Protein AF-A0A1G5F0L2-F1 (afdb_monomer_lite)

Structure (mmCIF, N/CA/C/O backbone):
data_AF-A0A1G5F0L2-F1
#
_entry.id   AF-A0A1G5F0L2-F1
#
loop_
_atom_site.group_PDB
_atom_site.id
_atom_site.type_symbol
_atom_site.label_atom_id
_atom_site.label_alt_id
_atom_site.label_comp_id
_atom_site.label_asym_id
_atom_site.label_entity_id
_atom_site.label_seq_id
_atom_site.pdbx_PDB_ins_code
_atom_site.Cartn_x
_atom_site.Cartn_y
_atom_site.Cartn_z
_atom_site.occupancy
_atom_site.B_iso_or_equiv
_atom_site.auth_seq_id
_atom_site.auth_comp_id
_atom_site.auth_asym_id
_atom_site.auth_atom_id
_atom_site.pdbx_PDB_model_num
ATOM 1 N N . MET A 1 1 ? -9.572 -21.209 28.542 1.00 33.12 1 MET A N 1
ATOM 2 C CA . MET A 1 1 ? -9.535 -20.786 27.121 1.00 33.12 1 MET A CA 1
ATOM 3 C C . MET A 1 1 ? -10.405 -19.549 26.964 1.00 33.12 1 MET A C 1
ATOM 5 O O . MET A 1 1 ? -11.598 -19.650 27.200 1.00 33.12 1 MET A O 1
ATOM 9 N N . LYS A 1 2 ? -9.834 -18.377 26.650 1.00 26.67 2 LYS A N 1
ATOM 10 C CA . LYS A 1 2 ? -10.641 -17.185 26.333 1.00 26.67 2 LYS A CA 1
ATOM 11 C C . LYS A 1 2 ? -11.163 -17.328 24.894 1.00 26.67 2 LYS A C 1
ATOM 13 O O . LYS A 1 2 ? -10.341 -17.620 24.022 1.00 26.67 2 LYS A O 1
ATOM 18 N N . PRO A 1 3 ? -12.468 -17.160 24.627 1.00 29.06 3 PRO A N 1
ATOM 19 C CA . PRO A 1 3 ? -12.989 -17.235 23.270 1.00 29.06 3 PRO A CA 1
ATOM 20 C C . PRO A 1 3 ? -12.394 -16.088 22.446 1.00 29.06 3 PRO A C 1
ATOM 22 O O . PRO A 1 3 ? -12.508 -14.918 22.811 1.00 29.06 3 PRO A O 1
ATOM 25 N N . ARG A 1 4 ? -11.706 -16.425 21.351 1.00 34.41 4 ARG A N 1
ATOM 26 C CA . ARG A 1 4 ? -11.303 -15.453 20.333 1.00 34.41 4 ARG A CA 1
ATOM 27 C C . ARG A 1 4 ? -12.531 -15.204 19.467 1.00 34.41 4 ARG A C 1
ATOM 29 O O . ARG A 1 4 ? -12.916 -16.073 18.693 1.00 34.41 4 ARG A O 1
ATOM 36 N N . LEU A 1 5 ? -13.166 -14.050 19.648 1.00 36.00 5 LEU A N 1
ATOM 37 C CA . LEU A 1 5 ? -14.238 -13.586 18.777 1.00 36.00 5 LEU A CA 1
ATOM 38 C C . LEU A 1 5 ? -13.625 -13.297 17.396 1.00 36.00 5 LEU A C 1
ATOM 40 O O . LEU A 1 5 ? -13.002 -12.257 17.199 1.00 36.00 5 LEU A O 1
ATOM 44 N N . ILE A 1 6 ? -13.726 -14.253 16.474 1.00 39.66 6 ILE A N 1
ATOM 45 C CA . ILE A 1 6 ? -13.383 -14.060 15.063 1.00 39.66 6 ILE A CA 1
ATOM 46 C C . ILE A 1 6 ? -14.659 -13.547 14.401 1.00 39.66 6 ILE A C 1
ATOM 48 O O . ILE A 1 6 ? -15.589 -14.316 14.170 1.00 39.66 6 ILE A O 1
ATOM 52 N N . ILE A 1 7 ? -14.736 -12.239 14.164 1.00 47.19 7 ILE A N 1
ATOM 53 C CA . ILE A 1 7 ? -15.857 -11.652 13.431 1.00 47.19 7 ILE A CA 1
ATOM 54 C C . ILE A 1 7 ? -15.552 -11.812 11.941 1.00 47.19 7 ILE A C 1
ATOM 56 O O . ILE A 1 7 ? -14.643 -11.172 11.413 1.00 47.19 7 ILE A O 1
ATOM 60 N N . PHE A 1 8 ? -16.291 -12.692 11.265 1.00 38.28 8 PHE A N 1
ATOM 61 C CA . PHE A 1 8 ? -16.203 -12.872 9.817 1.00 38.28 8 PHE A CA 1
ATOM 62 C C . PHE A 1 8 ? -16.927 -11.703 9.130 1.00 38.28 8 PHE A C 1
ATOM 64 O O . PHE A 1 8 ? -18.131 -11.741 8.896 1.00 38.28 8 PHE A O 1
ATOM 71 N N . PHE A 1 9 ? -16.197 -10.623 8.858 1.00 46.47 9 PHE A N 1
ATOM 72 C CA . PHE A 1 9 ? -16.706 -9.479 8.103 1.00 46.47 9 PHE A CA 1
ATOM 73 C C . PHE A 1 9 ? -16.735 -9.816 6.607 1.00 46.47 9 PHE A C 1
ATOM 75 O O . PHE A 1 9 ? -15.732 -9.687 5.903 1.00 46.47 9 PHE A O 1
ATOM 82 N N . THR A 1 10 ? -17.888 -10.254 6.106 1.00 38.62 10 THR A N 1
ATOM 83 C CA . THR A 1 10 ? -18.155 -10.350 4.664 1.00 38.62 10 THR A CA 1
ATOM 84 C C . THR A 1 10 ? -18.565 -8.969 4.158 1.00 38.62 10 THR A C 1
ATOM 86 O O . THR A 1 10 ? -19.737 -8.618 4.106 1.00 38.62 10 THR A O 1
ATOM 89 N N . PHE A 1 11 ? -17.573 -8.142 3.835 1.00 44.69 11 PHE A N 1
ATOM 90 C CA . PHE A 1 11 ? -17.801 -6.890 3.121 1.00 44.69 11 PHE A CA 1
ATOM 91 C C . PHE A 1 11 ? -17.907 -7.164 1.621 1.00 44.69 11 PHE A C 1
ATOM 93 O O . PHE A 1 11 ? -16.960 -7.678 1.021 1.00 44.69 11 PHE A O 1
ATOM 100 N N . ILE A 1 12 ? -19.001 -6.719 1.007 1.00 35.06 12 ILE A N 1
ATOM 101 C CA . ILE A 1 12 ? -19.025 -6.394 -0.421 1.00 35.06 12 ILE A CA 1
ATOM 102 C C . ILE A 1 12 ? -18.340 -5.026 -0.539 1.00 35.06 12 ILE A C 1
ATOM 104 O O . ILE A 1 12 ? -18.981 -3.982 -0.539 1.00 35.06 12 ILE A O 1
ATOM 108 N N . LEU A 1 13 ? -17.009 -5.029 -0.489 1.00 35.75 13 LEU A N 1
ATOM 109 C CA . LEU A 1 13 ? -16.198 -3.842 -0.738 1.00 35.75 13 LEU A CA 1
ATOM 110 C C . LEU A 1 13 ? -16.046 -3.694 -2.245 1.00 35.75 13 LEU A C 1
ATOM 112 O O . LEU A 1 13 ? -15.722 -4.669 -2.922 1.00 35.75 13 LEU A O 1
ATOM 116 N N . SER A 1 14 ? -16.228 -2.476 -2.751 1.00 32.44 14 SER A N 1
ATOM 117 C CA . SER A 1 14 ? -15.580 -2.035 -3.982 1.00 32.44 14 SER A CA 1
ATOM 118 C C . SER A 1 14 ? -14.080 -2.242 -3.787 1.00 32.44 14 SER A C 1
ATOM 120 O O . SER A 1 14 ? -13.393 -1.411 -3.199 1.00 32.44 14 SER A O 1
ATOM 122 N N . SER A 1 15 ? -13.599 -3.424 -4.154 1.00 35.84 15 SER A N 1
ATOM 123 C CA . SER A 1 15 ? -12.201 -3.786 -4.038 1.00 35.84 15 SER A CA 1
ATOM 124 C C . SER A 1 15 ? -11.403 -2.800 -4.873 1.00 35.84 15 SER A C 1
ATOM 126 O O . SER A 1 15 ? -11.616 -2.719 -6.083 1.00 35.84 15 SER A O 1
ATOM 128 N N . ILE A 1 16 ? -10.461 -2.098 -4.245 1.00 41.28 16 ILE A N 1
ATOM 129 C CA . ILE A 1 16 ? -9.292 -1.600 -4.961 1.00 41.28 16 ILE A CA 1
ATOM 130 C C . ILE A 1 16 ? -8.583 -2.864 -5.450 1.00 41.28 16 ILE A C 1
ATOM 132 O O . ILE A 1 16 ? -7.829 -3.509 -4.721 1.00 41.28 16 ILE A O 1
ATOM 136 N N . SER A 1 17 ? -8.941 -3.310 -6.652 1.00 43.84 17 SER A N 1
ATOM 137 C CA . SER A 1 17 ? -8.202 -4.351 -7.342 1.00 43.84 17 SER A CA 1
ATOM 138 C C . SER A 1 17 ? -6.874 -3.711 -7.699 1.00 43.84 17 SER A C 1
ATOM 140 O O . SER A 1 17 ? -6.798 -2.980 -8.683 1.00 43.84 17 SER A O 1
ATOM 142 N N . PHE A 1 18 ? -5.845 -3.917 -6.871 1.00 58.78 18 PHE A N 1
ATOM 143 C CA . PHE A 1 18 ? -4.492 -3.545 -7.272 1.00 58.78 18 PHE A CA 1
ATOM 144 C C . PHE A 1 18 ? -4.233 -4.175 -8.623 1.00 58.78 18 PHE A C 1
ATOM 146 O O . PHE A 1 18 ? -4.494 -5.367 -8.813 1.00 58.78 18 PHE A O 1
ATOM 153 N N . ALA A 1 19 ? -3.784 -3.353 -9.561 1.00 64.00 19 ALA A N 1
ATOM 154 C CA . ALA A 1 19 ? -3.542 -3.840 -10.895 1.00 64.00 19 ALA A CA 1
ATOM 155 C C . ALA A 1 19 ? -2.493 -4.952 -10.828 1.00 64.00 19 ALA A C 1
ATOM 157 O O . ALA A 1 19 ? -1.422 -4.787 -10.236 1.00 64.00 19 ALA A O 1
ATOM 158 N N . GLN A 1 20 ? -2.842 -6.101 -11.397 1.00 79.50 20 GLN A N 1
ATOM 159 C CA . GLN A 1 20 ? -1.907 -7.188 -11.581 1.00 79.50 20 GLN A CA 1
ATOM 160 C C . GLN A 1 20 ? -1.196 -6.959 -12.912 1.00 79.50 20 GLN A C 1
ATOM 162 O O . GLN A 1 20 ? -1.844 -6.855 -13.951 1.00 79.50 20 GLN A O 1
ATOM 167 N N . ILE A 1 21 ? 0.124 -6.864 -12.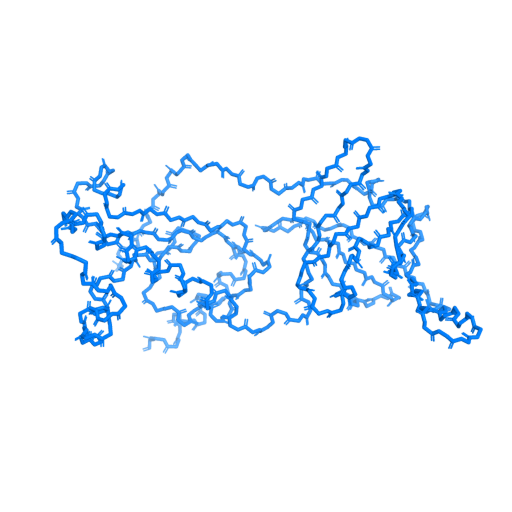860 1.00 88.00 21 ILE A N 1
ATOM 168 C CA . ILE A 1 21 ? 1.003 -6.733 -14.015 1.00 88.00 21 ILE A CA 1
ATOM 169 C C . ILE A 1 21 ? 1.822 -8.011 -14.197 1.00 88.00 21 ILE A C 1
ATOM 171 O O . ILE A 1 21 ? 2.092 -8.751 -13.243 1.00 88.00 21 ILE A O 1
ATOM 175 N N . ASP A 1 22 ? 2.242 -8.249 -15.431 1.00 88.56 22 ASP A N 1
ATOM 176 C CA . ASP A 1 22 ? 3.182 -9.291 -15.817 1.00 88.56 22 ASP A CA 1
ATOM 177 C C . ASP A 1 22 ? 4.605 -8.720 -15.946 1.00 88.56 22 ASP A C 1
ATOM 179 O O . ASP A 1 22 ? 4.826 -7.519 -16.111 1.00 88.56 22 ASP A O 1
ATOM 183 N N . GLU A 1 23 ? 5.615 -9.595 -15.971 1.00 84.25 23 GLU A N 1
ATOM 184 C CA . GLU A 1 23 ? 7.005 -9.173 -16.211 1.00 84.25 23 GLU A CA 1
ATOM 185 C C . GLU A 1 23 ? 7.188 -8.488 -17.579 1.00 84.25 23 GLU A C 1
ATOM 187 O O . GLU A 1 23 ? 8.030 -7.608 -17.743 1.00 84.25 23 GLU A O 1
ATOM 192 N N . LYS A 1 24 ? 6.373 -8.843 -18.576 1.00 85.06 24 LYS A N 1
ATOM 193 C CA . LYS A 1 24 ? 6.415 -8.179 -19.886 1.00 85.06 24 LYS A CA 1
ATOM 194 C C . LYS A 1 24 ? 5.982 -6.712 -19.820 1.00 85.06 24 LYS A C 1
ATOM 196 O O . LYS A 1 24 ? 6.412 -5.918 -20.655 1.00 85.06 24 LYS A O 1
ATOM 201 N N . ASP A 1 25 ? 5.146 -6.354 -18.846 1.00 86.31 25 ASP A N 1
ATOM 202 C CA . ASP A 1 25 ? 4.573 -5.015 -18.756 1.00 86.31 25 ASP A CA 1
ATOM 203 C C . ASP A 1 25 ? 5.628 -4.022 -18.275 1.00 86.31 25 ASP A C 1
ATOM 205 O O . ASP A 1 25 ? 5.694 -2.907 -18.784 1.00 86.31 25 ASP A O 1
ATOM 209 N N . ILE A 1 26 ? 6.560 -4.461 -17.420 1.00 84.38 26 ILE A N 1
ATOM 210 C CA . ILE A 1 26 ? 7.704 -3.643 -16.999 1.00 84.38 26 ILE A CA 1
ATOM 211 C C . ILE A 1 26 ? 8.760 -3.452 -18.105 1.00 84.38 26 ILE A C 1
ATOM 213 O O . ILE A 1 26 ? 9.657 -2.630 -17.926 1.00 84.38 26 ILE A O 1
ATOM 217 N N . TYR A 1 27 ? 8.679 -4.146 -19.253 1.00 82.88 27 TYR A N 1
ATOM 218 C CA . TYR A 1 27 ? 9.593 -3.915 -20.382 1.00 82.88 27 TYR A CA 1
ATOM 219 C C . TYR A 1 27 ? 9.321 -2.589 -21.102 1.00 82.88 27 TYR A C 1
ATOM 221 O O . TYR A 1 27 ? 8.175 -2.176 -21.296 1.00 82.88 27 TYR A O 1
ATOM 229 N N . GLY A 1 28 ? 10.396 -1.986 -21.608 1.00 79.69 28 GLY A N 1
ATOM 230 C CA . GLY A 1 28 ? 10.379 -0.762 -22.401 1.00 79.69 28 GLY A CA 1
ATOM 231 C C . GLY A 1 28 ? 11.060 0.407 -21.702 1.00 79.69 28 GLY A C 1
ATOM 232 O O . GLY A 1 28 ? 11.784 0.232 -20.719 1.00 79.69 28 GLY A O 1
ATOM 233 N N . ASP A 1 29 ? 10.838 1.591 -22.265 1.00 80.62 29 ASP A N 1
ATOM 234 C CA . ASP A 1 29 ? 11.268 2.859 -21.695 1.00 80.62 29 ASP A CA 1
ATOM 235 C C . ASP A 1 29 ? 10.120 3.466 -20.902 1.00 80.62 29 ASP A C 1
ATOM 237 O O . ASP A 1 29 ? 9.113 3.887 -21.457 1.00 80.62 29 ASP A O 1
ATOM 241 N N . TRP A 1 30 ? 10.293 3.519 -19.595 1.00 82.56 30 TRP A N 1
ATOM 242 C CA . TRP A 1 30 ? 9.384 4.162 -18.668 1.00 82.56 30 TRP A CA 1
ATOM 243 C C . TRP A 1 30 ? 9.968 5.499 -18.251 1.00 82.56 30 TRP A C 1
ATOM 245 O O . TRP A 1 30 ? 11.164 5.613 -17.971 1.00 82.56 30 TRP A O 1
ATOM 255 N N . LYS A 1 31 ? 9.129 6.525 -18.204 1.00 78.69 31 LYS A N 1
ATOM 256 C CA . LYS A 1 31 ? 9.538 7.876 -17.837 1.00 78.69 31 LYS A CA 1
ATOM 257 C C . LYS A 1 31 ? 8.628 8.376 -16.738 1.00 78.69 31 LYS A C 1
ATOM 259 O O . LYS A 1 31 ? 7.420 8.218 -16.838 1.00 78.69 31 LYS A O 1
ATOM 264 N N . THR A 1 32 ? 9.196 8.962 -15.695 1.00 75.19 32 THR A N 1
ATOM 265 C CA . THR A 1 32 ? 8.382 9.566 -14.638 1.00 75.19 32 THR A CA 1
ATOM 266 C C . THR A 1 32 ? 7.530 10.689 -15.206 1.00 75.19 32 THR A C 1
ATOM 268 O O . THR A 1 32 ? 8.076 11.581 -15.861 1.00 75.19 32 THR A O 1
ATOM 271 N N . ASP A 1 33 ? 6.239 10.672 -14.904 1.00 70.81 33 ASP A N 1
ATOM 272 C CA . ASP A 1 33 ? 5.406 11.858 -15.014 1.00 70.81 33 ASP A CA 1
ATOM 273 C C . ASP A 1 33 ? 5.705 12.752 -13.814 1.00 70.81 33 ASP A C 1
ATOM 275 O O . ASP A 1 33 ? 5.548 12.340 -12.663 1.00 70.81 33 ASP A O 1
ATOM 279 N N . ASN A 1 34 ? 6.270 13.926 -14.068 1.00 60.84 34 ASN A N 1
ATOM 280 C CA . ASN A 1 34 ? 6.843 14.761 -13.020 1.00 60.84 34 ASN A CA 1
ATOM 281 C C . ASN A 1 34 ? 6.525 16.230 -13.277 1.00 60.84 34 ASN A C 1
ATOM 283 O O . ASN A 1 34 ? 7.421 17.072 -13.314 1.00 60.84 34 ASN A O 1
ATOM 287 N N . THR A 1 35 ? 5.236 16.526 -13.438 1.00 56.00 35 THR A N 1
ATOM 288 C CA . THR A 1 35 ? 4.710 17.889 -13.595 1.00 56.00 35 THR A CA 1
ATOM 289 C C . THR A 1 35 ? 5.174 18.860 -12.495 1.00 56.00 35 THR A C 1
ATOM 291 O O . THR A 1 35 ? 5.140 20.066 -12.720 1.00 56.00 35 THR A O 1
ATOM 294 N N . GLU A 1 36 ? 5.677 18.367 -11.350 1.00 49.88 36 GLU A N 1
ATOM 295 C CA . GLU A 1 36 ? 6.064 19.185 -10.187 1.00 49.88 36 GLU A CA 1
ATOM 296 C C . GLU A 1 36 ? 7.488 18.945 -9.611 1.00 49.88 36 GLU A C 1
ATOM 298 O O . GLU A 1 36 ? 7.795 19.446 -8.534 1.00 49.88 36 GLU A O 1
ATOM 303 N N . ASN A 1 37 ? 8.410 18.233 -10.282 1.00 49.38 37 ASN A N 1
ATOM 304 C CA . ASN A 1 37 ? 9.774 17.927 -9.763 1.00 49.38 37 ASN A CA 1
ATOM 305 C C . ASN A 1 37 ? 9.836 17.080 -8.464 1.00 49.38 37 ASN A C 1
ATOM 307 O O . ASN A 1 37 ? 10.848 17.085 -7.758 1.00 49.38 37 ASN A O 1
ATOM 311 N N . LEU A 1 38 ? 8.798 16.310 -8.132 1.00 54.69 38 LEU A N 1
ATOM 312 C CA . LEU A 1 38 ? 8.645 15.671 -6.818 1.00 54.69 38 LEU A CA 1
ATOM 313 C C . LEU A 1 38 ? 9.090 14.204 -6.724 1.00 54.69 38 LEU A C 1
ATOM 315 O O . LEU A 1 38 ? 8.975 13.634 -5.643 1.00 54.69 38 LEU A O 1
ATOM 319 N N . TYR A 1 39 ? 9.644 13.587 -7.775 1.00 55.91 39 TYR A N 1
ATOM 320 C CA . TYR A 1 39 ? 10.020 12.154 -7.787 1.00 55.91 39 TYR A CA 1
ATOM 321 C C . TYR A 1 39 ? 10.708 11.632 -6.504 1.00 55.91 39 TYR A C 1
ATOM 323 O O . TYR A 1 39 ? 10.426 10.527 -6.046 1.00 55.91 39 TYR A O 1
ATOM 331 N N . TYR A 1 40 ? 11.621 12.406 -5.904 1.00 57.56 40 TYR A N 1
ATOM 332 C CA . TYR A 1 40 ? 12.343 11.985 -4.693 1.00 57.56 40 TYR A CA 1
ATOM 333 C C . TYR A 1 40 ? 11.593 12.230 -3.378 1.00 57.56 40 TYR A C 1
ATOM 335 O O . TYR A 1 40 ? 11.977 11.655 -2.348 1.00 57.56 40 TYR A O 1
ATOM 343 N N . TYR A 1 41 ? 10.582 13.094 -3.405 1.00 57.47 41 TYR A N 1
ATOM 344 C CA . TYR A 1 41 ? 9.836 13.579 -2.245 1.00 57.47 41 TYR A CA 1
ATOM 345 C C . TYR A 1 41 ? 8.439 12.964 -2.144 1.00 57.47 41 TYR A C 1
ATOM 347 O O . TYR A 1 41 ? 7.903 12.877 -1.043 1.00 57.47 41 TYR A O 1
ATOM 355 N N . ALA A 1 42 ? 7.874 12.508 -3.262 1.00 62.00 42 ALA A N 1
ATOM 356 C CA . ALA A 1 42 ? 6.579 11.853 -3.300 1.00 62.00 42 ALA A CA 1
ATOM 357 C C . ALA A 1 42 ? 6.680 10.378 -2.878 1.00 62.00 42 ALA A C 1
ATOM 359 O O . ALA A 1 42 ? 7.597 9.649 -3.263 1.00 62.00 42 ALA A O 1
ATOM 360 N N . ASP A 1 43 ? 5.697 9.929 -2.097 1.00 70.88 43 ASP A N 1
ATOM 361 C CA . ASP A 1 43 ? 5.552 8.517 -1.731 1.00 70.88 43 ASP A CA 1
ATOM 362 C C . ASP A 1 43 ? 5.078 7.674 -2.924 1.00 70.88 43 ASP A C 1
ATOM 364 O O . ASP A 1 43 ? 5.377 6.480 -3.006 1.00 70.88 43 ASP A O 1
ATOM 368 N N . THR A 1 44 ? 4.363 8.310 -3.856 1.00 74.62 44 THR A N 1
ATOM 369 C CA . THR A 1 44 ? 3.860 7.731 -5.100 1.00 74.62 44 THR A CA 1
ATOM 370 C C . THR A 1 44 ? 4.559 8.330 -6.307 1.00 74.62 44 THR A C 1
ATOM 372 O O . THR A 1 44 ? 4.791 9.534 -6.360 1.00 74.62 44 THR A O 1
ATOM 375 N N . ILE A 1 45 ? 4.840 7.497 -7.298 1.00 73.44 45 ILE A N 1
ATOM 376 C CA . ILE A 1 45 ? 5.478 7.877 -8.551 1.00 73.44 45 ILE A CA 1
ATOM 377 C C . ILE A 1 45 ? 4.657 7.293 -9.694 1.00 73.44 45 ILE A C 1
ATOM 379 O O . ILE A 1 45 ? 4.377 6.096 -9.694 1.00 73.44 45 ILE A O 1
ATOM 383 N N . THR A 1 46 ? 4.332 8.112 -10.687 1.00 80.25 46 THR A N 1
ATOM 384 C CA . THR A 1 46 ? 3.706 7.650 -11.929 1.00 80.25 46 THR A CA 1
ATOM 385 C C . THR A 1 46 ? 4.760 7.559 -13.023 1.00 80.25 46 THR A C 1
ATOM 387 O O . THR A 1 46 ? 5.540 8.489 -13.223 1.00 80.25 46 THR A O 1
ATOM 390 N N . PHE A 1 47 ? 4.801 6.431 -13.721 1.00 77.75 47 PHE A N 1
ATOM 391 C CA . PHE A 1 47 ? 5.607 6.218 -14.913 1.00 77.75 47 PHE A CA 1
ATOM 392 C C . PHE A 1 47 ? 4.701 6.092 -16.133 1.00 77.75 47 PHE A C 1
ATOM 394 O O . PHE A 1 47 ? 3.705 5.380 -16.087 1.00 77.75 47 PHE A O 1
ATOM 401 N N . ILE A 1 48 ? 5.092 6.727 -17.232 1.00 79.81 48 ILE A N 1
ATOM 402 C CA . ILE A 1 48 ? 4.419 6.658 -18.529 1.00 79.81 48 ILE A CA 1
ATOM 403 C C . ILE A 1 48 ? 5.391 6.047 -19.538 1.00 79.81 48 ILE A C 1
ATOM 405 O O . ILE A 1 48 ? 6.582 6.385 -19.560 1.00 79.81 48 ILE A O 1
ATOM 409 N N . LYS A 1 49 ? 4.903 5.118 -20.361 1.00 73.88 49 LYS A N 1
ATOM 410 C CA . LYS A 1 49 ? 5.711 4.383 -21.348 1.00 73.88 49 LYS A CA 1
ATOM 411 C C . LYS A 1 49 ? 6.026 5.199 -22.613 1.00 73.88 49 LYS A C 1
ATOM 413 O O . LYS A 1 49 ? 7.001 4.927 -23.310 1.00 73.88 49 LYS A O 1
ATOM 418 N N . THR A 1 50 ? 5.253 6.243 -22.892 1.00 68.44 50 THR A N 1
ATOM 419 C CA . THR A 1 50 ? 5.462 7.203 -23.986 1.00 68.44 50 THR A CA 1
ATOM 420 C C . THR A 1 50 ? 5.021 8.580 -23.509 1.00 68.44 50 THR A C 1
ATOM 422 O O . THR A 1 50 ? 4.036 8.694 -22.811 1.00 68.44 50 THR A O 1
ATOM 425 N N . GLY A 1 51 ? 5.785 9.636 -23.777 1.00 55.69 51 GLY A N 1
ATOM 426 C CA . GLY A 1 51 ? 5.406 10.968 -23.296 1.00 55.69 51 GLY A CA 1
ATOM 427 C C . GLY A 1 51 ? 6.557 11.956 -23.340 1.00 55.69 51 GLY A C 1
ATOM 428 O O . GLY A 1 51 ? 7.733 11.567 -23.294 1.00 55.69 51 GLY A O 1
ATOM 429 N N . VAL A 1 52 ? 6.238 13.245 -23.457 1.00 50.03 52 VAL A N 1
ATOM 430 C CA . VAL A 1 52 ? 7.208 14.342 -23.568 1.00 50.03 52 VAL A CA 1
ATOM 431 C C . VAL A 1 52 ? 7.013 15.347 -22.417 1.00 50.03 52 VAL A C 1
ATOM 433 O O . VAL A 1 52 ? 6.429 16.395 -22.630 1.00 50.03 52 VAL A O 1
ATOM 436 N N . SER A 1 53 ? 7.496 15.070 -21.198 1.00 52.28 53 SER A N 1
ATOM 437 C CA . SER A 1 53 ? 7.554 16.089 -20.126 1.00 52.28 53 SER A CA 1
ATOM 438 C C . SER A 1 53 ? 8.814 15.991 -19.257 1.00 52.28 53 SER A C 1
ATOM 440 O O . SER A 1 53 ? 9.268 14.895 -18.955 1.00 52.28 53 SER A O 1
ATOM 442 N N . TYR A 1 54 ? 9.428 17.123 -18.914 1.00 59.41 54 TYR A N 1
ATOM 443 C CA . TYR A 1 54 ? 10.710 17.250 -18.197 1.00 59.41 54 TYR A CA 1
ATOM 444 C C . TYR A 1 54 ? 10.484 17.748 -16.761 1.00 59.41 54 TYR A C 1
ATOM 446 O O . TYR A 1 54 ? 9.584 18.569 -16.593 1.00 59.41 54 TYR A O 1
ATOM 454 N N . PRO A 1 55 ? 11.310 17.367 -15.756 1.00 53.03 55 PRO A N 1
ATOM 455 C CA . PRO A 1 55 ? 12.488 16.477 -15.739 1.00 53.03 55 PRO A CA 1
ATOM 456 C C . PRO A 1 55 ? 12.168 15.007 -15.397 1.00 53.03 55 PRO A C 1
ATOM 458 O O . PRO A 1 55 ? 11.172 14.712 -14.737 1.00 53.03 55 PRO A O 1
ATOM 461 N N . ARG A 1 56 ? 13.033 14.066 -15.821 1.00 66.44 56 ARG A N 1
ATOM 462 C CA . ARG A 1 56 ? 12.707 12.625 -15.851 1.00 66.44 56 ARG A CA 1
ATOM 463 C C . ARG A 1 56 ? 13.710 11.734 -15.127 1.00 66.44 56 ARG A C 1
ATOM 465 O O . ARG A 1 56 ? 14.920 11.835 -15.334 1.00 66.44 56 ARG A O 1
ATOM 472 N N . VAL A 1 57 ? 13.186 10.760 -14.383 1.00 70.62 57 VAL A N 1
ATOM 473 C CA . VAL A 1 57 ? 13.870 9.475 -14.199 1.00 70.62 57 VAL A CA 1
ATOM 474 C C . VAL A 1 57 ? 13.398 8.535 -15.300 1.00 70.62 57 VAL A C 1
ATOM 476 O O . VAL A 1 57 ? 12.198 8.377 -15.527 1.00 70.62 57 VAL A O 1
ATOM 479 N N . ILE A 1 58 ? 14.356 7.933 -15.999 1.00 74.94 58 ILE A N 1
ATOM 480 C CA . ILE A 1 58 ? 14.108 6.979 -17.076 1.00 74.94 58 ILE A CA 1
ATOM 481 C C . ILE A 1 58 ? 14.475 5.585 -16.588 1.00 74.94 58 ILE A C 1
ATOM 483 O O . ILE A 1 58 ? 15.576 5.348 -16.081 1.00 74.94 58 ILE A O 1
ATOM 487 N N . TRP A 1 59 ? 13.538 4.668 -16.764 1.00 80.25 59 TRP A N 1
ATOM 488 C CA . TRP A 1 59 ? 13.663 3.243 -16.517 1.00 80.25 59 TRP A CA 1
ATOM 489 C C . TRP A 1 59 ? 13.684 2.538 -17.867 1.00 80.25 59 TRP A C 1
ATOM 491 O O . TRP A 1 59 ? 12.666 2.457 -18.542 1.00 80.25 59 TRP A O 1
ATOM 501 N N . ASN A 1 60 ? 14.848 2.036 -18.269 1.00 79.12 60 ASN A N 1
ATOM 502 C CA . ASN A 1 60 ? 14.973 1.203 -19.459 1.00 79.12 60 ASN A CA 1
ATOM 503 C C . ASN A 1 60 ? 15.085 -0.256 -19.017 1.00 79.12 60 ASN A C 1
ATOM 505 O O . ASN A 1 60 ? 16.053 -0.622 -18.345 1.00 79.12 60 ASN A O 1
ATOM 509 N N . TYR A 1 61 ? 14.111 -1.084 -19.392 1.00 77.44 61 TYR A N 1
ATOM 510 C CA . TYR A 1 61 ? 14.150 -2.524 -19.153 1.00 77.44 61 TYR A CA 1
ATOM 511 C C . TYR A 1 61 ? 13.970 -3.278 -20.470 1.00 77.44 61 TYR A C 1
ATOM 513 O O . TYR A 1 61 ? 12.887 -3.301 -21.052 1.00 77.44 61 TYR A O 1
ATOM 521 N N . ASN A 1 62 ? 15.046 -3.890 -20.968 1.00 72.19 62 ASN A N 1
ATOM 522 C CA . ASN A 1 62 ? 15.042 -4.587 -22.254 1.00 72.19 62 ASN A CA 1
ATOM 523 C C . ASN A 1 62 ? 15.817 -5.905 -22.147 1.00 72.19 62 ASN A C 1
ATOM 525 O O . ASN A 1 62 ? 16.952 -5.924 -21.666 1.00 72.19 62 ASN A O 1
ATOM 529 N N . LYS A 1 63 ? 15.205 -7.012 -22.596 1.00 69.56 63 LYS A N 1
ATOM 530 C CA . LYS A 1 63 ? 15.803 -8.364 -22.597 1.00 69.56 63 LYS A CA 1
ATOM 531 C C . LYS A 1 63 ? 16.444 -8.737 -21.245 1.00 69.56 63 LYS A C 1
ATOM 533 O O . LYS A 1 63 ? 17.564 -9.241 -21.204 1.00 69.56 63 LYS A O 1
ATOM 538 N N . GLY A 1 64 ? 15.764 -8.429 -20.136 1.00 65.31 64 GLY A N 1
ATOM 539 C CA . GLY A 1 64 ? 16.221 -8.749 -18.775 1.00 65.31 64 GLY A CA 1
ATOM 540 C C . GLY A 1 64 ? 17.331 -7.849 -18.213 1.00 65.31 64 GLY A C 1
ATOM 541 O O . GLY A 1 64 ? 17.789 -8.075 -17.095 1.00 65.31 64 GLY A O 1
ATOM 542 N N . LYS A 1 65 ? 17.772 -6.822 -18.949 1.00 73.56 65 LYS A N 1
ATOM 543 C CA . LYS A 1 65 ? 18.743 -5.830 -18.470 1.00 73.56 65 LYS A CA 1
ATOM 544 C C . LYS A 1 65 ? 18.016 -4.550 -18.092 1.00 73.56 65 LYS A C 1
ATOM 546 O O . LYS A 1 65 ? 17.272 -4.011 -18.909 1.00 73.56 65 LYS A O 1
ATOM 551 N N . PHE A 1 66 ? 18.250 -4.064 -16.875 1.00 78.69 66 PHE A N 1
ATOM 552 C CA . PHE A 1 66 ? 17.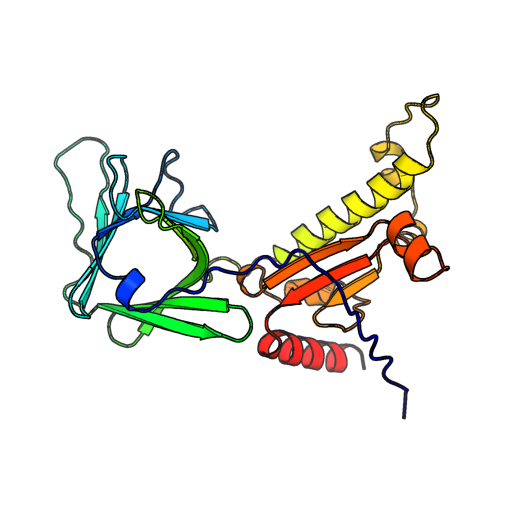703 -2.797 -16.403 1.00 78.69 66 PHE A CA 1
ATOM 553 C C . PHE A 1 66 ? 18.779 -1.714 -16.374 1.00 78.69 66 PHE A C 1
ATOM 555 O O . PHE A 1 66 ? 19.938 -1.997 -16.074 1.00 78.69 66 PHE A O 1
ATOM 562 N N . LYS A 1 67 ? 18.396 -0.472 -16.671 1.00 76.56 67 LYS A N 1
ATOM 563 C CA . LYS A 1 67 ? 19.199 0.723 -16.399 1.00 76.56 67 LYS A CA 1
ATOM 564 C C . LYS A 1 67 ? 18.284 1.852 -15.939 1.00 76.56 67 LYS A C 1
ATOM 566 O O . LYS A 1 67 ? 17.308 2.168 -16.618 1.00 76.56 67 LYS A O 1
ATOM 571 N N . SER A 1 68 ? 18.652 2.497 -14.836 1.00 71.25 68 SER A N 1
ATOM 572 C CA . SER A 1 68 ? 18.011 3.725 -14.357 1.00 71.25 68 SER A CA 1
ATOM 573 C C . SER A 1 68 ? 18.908 4.937 -14.623 1.00 71.25 68 SER A C 1
ATOM 575 O O . SER A 1 68 ? 20.117 4.883 -14.390 1.00 71.25 68 SER A O 1
ATOM 577 N N . ARG A 1 69 ? 18.347 6.038 -15.134 1.00 70.12 69 ARG A N 1
ATOM 578 C CA . ARG A 1 69 ? 19.079 7.305 -15.329 1.00 70.12 69 ARG A CA 1
ATOM 579 C C . ARG A 1 69 ? 18.233 8.487 -14.881 1.00 70.12 69 ARG A C 1
ATOM 581 O O . ARG A 1 69 ? 17.027 8.495 -15.106 1.00 70.12 69 ARG A O 1
ATOM 588 N N . SER A 1 70 ? 18.875 9.471 -14.262 1.00 61.91 70 SER A N 1
ATOM 589 C CA . SER A 1 70 ? 18.280 10.770 -13.952 1.00 61.91 70 SER A CA 1
ATOM 590 C C . SER A 1 70 ? 18.750 11.793 -14.981 1.00 61.91 70 SER A C 1
ATOM 592 O O . SER A 1 70 ? 19.955 11.955 -15.171 1.00 61.91 70 SER A O 1
ATOM 594 N N . GLU A 1 71 ? 17.816 12.484 -15.624 1.00 60.03 71 GLU A N 1
ATOM 595 C CA . GLU A 1 71 ? 18.114 13.645 -16.462 1.00 60.03 71 GLU A CA 1
ATOM 596 C C . GLU A 1 71 ? 17.845 14.918 -15.644 1.00 60.03 71 GLU A C 1
ATOM 598 O O . GLU A 1 71 ? 16.693 15.306 -15.450 1.00 60.03 71 GLU A O 1
ATOM 603 N N . GLU A 1 72 ? 18.903 15.551 -15.126 1.00 48.66 72 GLU A N 1
ATOM 604 C CA . GLU A 1 72 ? 18.823 16.892 -14.532 1.00 48.66 72 GLU A CA 1
ATOM 605 C C . GLU A 1 72 ? 18.997 17.940 -15.638 1.00 48.66 72 GLU A C 1
ATOM 607 O O . GLU A 1 72 ? 19.983 17.913 -16.375 1.00 48.66 72 GLU A O 1
ATOM 612 N N . ILE A 1 73 ? 18.054 18.877 -15.762 1.00 49.22 73 ILE A N 1
ATOM 613 C CA . ILE A 1 73 ? 18.205 20.041 -16.642 1.00 49.22 73 ILE A CA 1
ATOM 614 C C . ILE A 1 73 ? 17.923 21.296 -15.826 1.00 49.22 73 ILE A C 1
ATOM 616 O O . ILE A 1 73 ? 16.780 21.725 -15.742 1.00 49.22 73 ILE A O 1
ATOM 620 N N . PHE A 1 74 ? 18.969 21.915 -15.281 1.00 43.66 74 PHE A N 1
ATOM 621 C CA . PHE A 1 74 ? 18.960 23.349 -14.994 1.00 43.66 74 PHE A CA 1
ATOM 622 C C . PHE A 1 74 ? 20.338 23.942 -15.326 1.00 43.66 74 PHE A C 1
ATOM 624 O O . PHE A 1 74 ? 21.292 23.773 -14.580 1.00 43.66 74 PHE A O 1
ATOM 631 N N . SER A 1 75 ? 20.398 24.619 -16.484 1.00 38.59 75 SER A N 1
ATOM 632 C CA . SER A 1 75 ? 21.458 25.512 -17.003 1.00 38.59 75 SER A CA 1
ATOM 633 C C . SER A 1 75 ? 22.923 25.022 -16.962 1.00 38.59 75 SER A C 1
ATOM 635 O O . SER A 1 75 ? 23.523 24.932 -15.897 1.00 38.59 75 SER A O 1
ATOM 637 N N . SER A 1 76 ? 23.546 24.900 -18.148 1.00 35.19 76 SER A N 1
ATOM 638 C CA . SER A 1 76 ? 24.939 24.456 -18.427 1.00 35.19 76 SER A CA 1
ATOM 639 C C . SER A 1 76 ? 25.079 22.937 -18.682 1.00 35.19 76 SER A C 1
ATOM 641 O O . SER A 1 76 ? 24.203 22.177 -18.278 1.00 35.19 76 SER A O 1
ATOM 643 N N . PRO A 1 77 ? 26.059 22.502 -19.508 1.00 43.25 77 PRO A N 1
ATOM 644 C CA . PRO A 1 77 ? 25.911 21.419 -20.479 1.00 43.25 77 PRO A CA 1
ATOM 645 C C . PRO A 1 77 ? 25.499 20.111 -19.816 1.00 43.25 77 PRO A C 1
ATOM 647 O O . PRO A 1 77 ? 26.132 19.678 -18.861 1.00 43.25 77 PRO A O 1
ATOM 650 N N . TYR A 1 78 ? 24.449 19.504 -20.373 1.00 41.34 78 TYR A N 1
ATOM 651 C CA . TYR A 1 78 ? 23.885 18.196 -20.045 1.00 41.34 78 TYR A CA 1
ATOM 652 C C . TYR A 1 78 ? 24.861 17.267 -19.309 1.00 41.34 78 TYR A C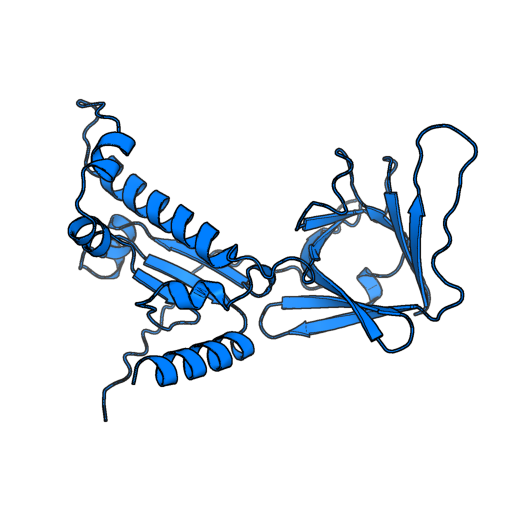 1
ATOM 654 O O . TYR A 1 78 ? 25.652 16.557 -19.935 1.00 41.34 78 TYR A O 1
ATOM 662 N N . ILE A 1 79 ? 24.789 17.225 -17.978 1.00 40.38 79 ILE A N 1
ATOM 663 C CA . ILE A 1 79 ? 25.496 16.200 -17.213 1.00 40.38 79 ILE A CA 1
ATOM 664 C C . ILE A 1 79 ? 24.586 14.977 -17.186 1.00 40.38 79 ILE A C 1
ATOM 666 O O . ILE A 1 79 ? 23.744 14.810 -16.307 1.00 40.38 79 ILE A O 1
ATOM 670 N N . VAL A 1 80 ? 24.744 14.102 -18.179 1.00 44.88 80 VAL A N 1
ATOM 671 C CA . VAL A 1 80 ? 24.129 12.773 -18.143 1.00 44.88 80 VAL A CA 1
ATOM 672 C C . VAL A 1 80 ? 24.883 11.947 -17.103 1.00 44.88 80 VAL A C 1
ATOM 674 O O . VAL A 1 80 ? 25.904 11.322 -17.389 1.00 44.88 80 VAL A O 1
ATOM 677 N N . GLY A 1 81 ? 24.388 11.957 -15.868 1.00 45.91 81 GLY A N 1
ATOM 678 C CA . GLY A 1 81 ? 24.868 11.076 -14.813 1.00 45.91 81 GLY A CA 1
ATOM 679 C C . GLY A 1 81 ? 24.450 9.638 -15.104 1.00 45.91 81 GLY A C 1
ATOM 680 O O . GLY A 1 81 ? 23.372 9.197 -14.711 1.00 45.91 81 GLY A O 1
ATOM 681 N N . TYR A 1 82 ? 25.299 8.873 -15.787 1.00 45.19 82 TYR A N 1
ATOM 682 C CA . TYR A 1 82 ? 25.130 7.426 -15.853 1.00 45.19 82 TYR A CA 1
ATOM 683 C C . TYR A 1 82 ? 25.398 6.846 -14.465 1.00 45.19 82 TYR A C 1
ATOM 685 O O . TYR A 1 82 ? 26.549 6.755 -14.034 1.00 45.19 82 TYR A O 1
ATOM 693 N N . ARG A 1 83 ? 24.353 6.399 -13.761 1.00 49.06 83 ARG A N 1
ATOM 694 C CA . ARG A 1 83 ? 24.565 5.442 -12.678 1.00 49.06 83 ARG A CA 1
ATOM 695 C C . ARG A 1 83 ? 24.743 4.053 -13.288 1.00 49.06 83 ARG A C 1
ATOM 697 O O . ARG A 1 83 ? 23.799 3.412 -13.718 1.00 49.06 83 ARG A O 1
ATOM 704 N N . SER A 1 84 ? 25.999 3.632 -13.221 1.00 51.25 84 SER A N 1
ATOM 705 C CA . SER A 1 84 ? 26.473 2.267 -13.029 1.00 51.25 84 SER A CA 1
ATOM 706 C C . SER A 1 84 ? 26.981 1.480 -14.252 1.00 51.25 84 SER A C 1
ATOM 708 O O . SER A 1 84 ? 26.284 1.087 -15.181 1.00 51.25 84 SER A O 1
ATOM 710 N N . ASP A 1 85 ? 28.276 1.211 -14.144 1.00 52.03 85 ASP A N 1
ATOM 711 C CA . ASP A 1 85 ? 29.064 0.061 -14.580 1.00 52.03 85 ASP A CA 1
ATOM 712 C C . ASP A 1 85 ? 28.640 -1.267 -13.907 1.00 52.03 85 ASP A C 1
ATOM 714 O O . ASP A 1 85 ? 29.352 -2.267 -13.995 1.00 52.03 85 ASP A O 1
ATOM 718 N N . LYS A 1 86 ? 27.513 -1.293 -13.182 1.00 63.06 86 LYS A N 1
ATOM 719 C CA . LYS A 1 86 ? 27.074 -2.426 -12.361 1.00 63.06 86 LYS A CA 1
ATOM 720 C C . LYS A 1 86 ? 25.876 -3.102 -13.015 1.00 63.06 86 LYS A C 1
ATOM 722 O O . LYS A 1 86 ? 25.072 -2.476 -13.695 1.00 63.06 86 LYS A O 1
ATOM 727 N N . GLU A 1 87 ? 25.752 -4.404 -12.796 1.00 76.19 87 GLU A N 1
ATOM 728 C CA . GLU A 1 87 ? 24.579 -5.155 -13.234 1.00 76.19 87 GLU A CA 1
ATOM 729 C C . GLU A 1 87 ? 23.345 -4.657 -12.475 1.00 76.19 87 GLU A C 1
ATOM 731 O O . GLU A 1 87 ? 23.311 -4.730 -11.248 1.00 76.19 87 GLU A O 1
ATOM 736 N N . GLU A 1 88 ? 22.339 -4.141 -13.178 1.00 84.38 88 GLU A N 1
ATOM 737 C CA . GLU A 1 88 ? 21.046 -3.793 -12.588 1.00 84.38 88 GLU A CA 1
ATOM 738 C C . GLU A 1 88 ? 19.940 -4.671 -13.183 1.00 84.38 88 GLU A C 1
ATOM 740 O O . GLU A 1 88 ? 19.942 -4.985 -14.379 1.00 84.38 88 GLU A O 1
ATOM 745 N N . LYS A 1 89 ? 18.981 -5.065 -12.343 1.00 86.00 89 LYS A N 1
ATOM 746 C CA . LYS A 1 89 ? 17.809 -5.863 -12.736 1.00 86.00 89 LYS A CA 1
ATOM 747 C C . LYS A 1 89 ? 16.571 -5.405 -11.970 1.00 86.00 89 LYS A C 1
ATOM 749 O O . LYS A 1 89 ? 16.674 -5.028 -10.801 1.00 86.00 89 LYS A O 1
ATOM 754 N N . LEU A 1 90 ? 15.413 -5.463 -12.621 1.00 87.62 90 LEU A N 1
ATOM 755 C CA . LEU A 1 90 ? 14.117 -5.381 -11.953 1.00 87.62 90 LEU A CA 1
ATOM 756 C C . LEU A 1 90 ? 13.597 -6.794 -11.713 1.00 87.62 90 LEU A C 1
ATOM 758 O O . LEU A 1 90 ? 13.793 -7.680 -12.542 1.00 87.62 90 LEU A O 1
ATOM 762 N N . LYS A 1 91 ? 12.939 -7.006 -10.578 1.00 88.88 91 LYS A N 1
ATOM 763 C CA . LYS A 1 91 ? 12.208 -8.241 -10.290 1.00 88.88 91 LYS A CA 1
ATOM 764 C C . LYS A 1 91 ? 10.797 -7.904 -9.859 1.00 88.88 91 LYS A C 1
ATOM 766 O O . LYS A 1 91 ? 10.623 -7.090 -8.957 1.00 88.88 91 LYS A O 1
ATOM 771 N N . LEU A 1 92 ? 9.819 -8.565 -10.464 1.00 91.19 92 LEU A N 1
ATOM 772 C CA . LEU A 1 92 ? 8.434 -8.514 -10.023 1.00 91.19 92 LEU A CA 1
ATOM 773 C C . LEU A 1 92 ? 8.183 -9.644 -9.019 1.00 91.19 92 LEU A C 1
ATOM 775 O O . LEU A 1 92 ? 8.473 -10.806 -9.297 1.00 91.19 92 LEU A O 1
ATOM 779 N N . ILE A 1 93 ? 7.676 -9.300 -7.840 1.00 91.31 93 ILE A N 1
ATOM 780 C CA . ILE A 1 93 ? 7.452 -10.230 -6.733 1.00 91.31 93 ILE A CA 1
ATOM 781 C C . ILE A 1 93 ? 6.000 -10.134 -6.283 1.00 91.31 93 ILE A C 1
ATOM 783 O O . ILE A 1 93 ? 5.511 -9.054 -5.959 1.00 91.31 93 ILE A O 1
ATOM 787 N N . ASN A 1 94 ? 5.332 -11.282 -6.197 1.00 90.06 94 ASN A N 1
ATOM 788 C CA . ASN A 1 94 ? 4.006 -11.384 -5.597 1.00 90.06 94 ASN A CA 1
ATOM 789 C C . ASN A 1 94 ? 4.139 -11.486 -4.069 1.00 90.06 94 ASN A C 1
ATOM 791 O O . ASN A 1 94 ? 4.842 -12.363 -3.557 1.00 90.06 94 ASN A O 1
ATOM 795 N N . THR A 1 95 ? 3.466 -10.604 -3.335 1.00 88.94 95 THR A N 1
ATOM 796 C CA . THR A 1 95 ? 3.404 -10.607 -1.866 1.00 88.94 95 THR A CA 1
ATOM 797 C C . THR A 1 95 ? 1.974 -10.869 -1.386 1.00 88.94 95 THR A C 1
ATOM 799 O O . THR A 1 95 ? 1.045 -10.995 -2.180 1.00 88.94 95 THR A O 1
ATOM 802 N N . ASP A 1 96 ? 1.775 -10.958 -0.069 1.00 85.56 96 ASP A N 1
ATOM 803 C CA . ASP A 1 96 ? 0.446 -11.093 0.542 1.00 85.56 96 ASP A CA 1
ATOM 804 C C . ASP A 1 96 ? -0.354 -9.776 0.571 1.00 85.56 96 ASP A C 1
ATOM 806 O O . ASP A 1 96 ? -1.468 -9.745 1.086 1.00 85.56 96 ASP A O 1
ATOM 810 N N . TYR A 1 97 ? 0.197 -8.690 0.020 1.00 84.00 97 TYR A N 1
ATOM 811 C CA . TYR A 1 97 ? -0.419 -7.359 -0.012 1.00 84.00 97 TYR A CA 1
ATOM 812 C C . TYR A 1 97 ? -0.358 -6.679 -1.393 1.00 84.00 97 TYR A C 1
ATOM 814 O O . TYR A 1 97 ? -0.615 -5.473 -1.493 1.00 84.00 97 TYR A O 1
ATOM 822 N N . GLY A 1 98 ? 0.001 -7.424 -2.444 1.00 86.94 98 GLY A N 1
ATOM 823 C CA . GLY A 1 98 ? 0.052 -6.951 -3.829 1.00 86.94 98 GLY A CA 1
ATOM 824 C C . GLY A 1 98 ? 1.329 -7.364 -4.559 1.00 86.94 98 GLY A C 1
ATOM 825 O O . GLY A 1 98 ? 2.039 -8.278 -4.144 1.00 86.94 98 GLY A O 1
ATOM 826 N N . GLN A 1 99 ? 1.626 -6.684 -5.663 1.00 90.38 99 GLN A N 1
ATOM 827 C CA . GLN A 1 99 ? 2.863 -6.889 -6.412 1.00 90.38 99 GLN A CA 1
ATOM 828 C C . GLN A 1 99 ? 3.889 -5.808 -6.087 1.00 90.38 99 GLN A C 1
ATOM 830 O O . GLN A 1 99 ? 3.559 -4.630 -5.942 1.00 90.38 99 GLN A O 1
ATOM 835 N N . VAL A 1 100 ? 5.148 -6.223 -5.971 1.00 90.44 100 VAL A N 1
ATOM 836 C CA . VAL A 1 100 ? 6.282 -5.350 -5.674 1.00 90.44 100 VAL A CA 1
ATOM 837 C C . VAL A 1 100 ? 7.328 -5.488 -6.768 1.00 90.44 100 VAL A C 1
ATOM 839 O O . VAL A 1 100 ? 7.741 -6.595 -7.106 1.00 90.44 100 VAL A O 1
ATOM 842 N N . ILE A 1 101 ? 7.785 -4.358 -7.291 1.00 90.25 101 ILE A N 1
ATOM 843 C CA . ILE A 1 101 ? 8.960 -4.261 -8.147 1.00 90.25 101 ILE A CA 1
ATOM 844 C C . ILE A 1 101 ? 10.163 -3.985 -7.246 1.00 90.25 101 ILE A C 1
ATOM 846 O O . ILE A 1 101 ? 10.208 -2.981 -6.535 1.00 90.25 101 ILE A O 1
ATOM 850 N N . GLU A 1 102 ? 11.152 -4.869 -7.275 1.00 90.38 102 GLU A N 1
ATOM 851 C CA . GLU A 1 102 ? 12.441 -4.650 -6.627 1.00 90.38 102 GLU A CA 1
ATOM 852 C C . GLU A 1 102 ? 13.483 -4.219 -7.658 1.00 90.38 102 GLU A C 1
ATOM 854 O O . GLU A 1 102 ? 13.733 -4.929 -8.635 1.00 90.38 102 GLU A O 1
ATOM 859 N N . HIS A 1 103 ? 14.144 -3.089 -7.406 1.00 86.56 103 HIS A N 1
ATOM 860 C CA . HIS A 1 103 ? 15.339 -2.675 -8.133 1.00 86.56 103 HIS A CA 1
ATOM 861 C C . HIS A 1 103 ? 16.574 -3.236 -7.446 1.00 86.56 103 HIS A C 1
ATOM 863 O O . HIS A 1 103 ? 16.890 -2.887 -6.309 1.00 86.56 103 HIS A O 1
ATOM 869 N N . HIS A 1 104 ? 17.285 -4.115 -8.144 1.00 85.69 104 HIS A N 1
ATOM 870 C CA . HIS A 1 104 ? 18.524 -4.722 -7.677 1.00 85.69 104 HIS A CA 1
ATOM 871 C C . HIS A 1 104 ? 19.712 -4.065 -8.375 1.00 85.69 104 HIS A C 1
ATOM 873 O O . HIS A 1 104 ? 19.723 -3.942 -9.599 1.00 85.69 104 HIS A O 1
ATOM 879 N N . VAL A 1 105 ? 20.735 -3.710 -7.599 1.00 83.75 105 VAL A N 1
ATOM 880 C CA . VAL A 1 105 ? 22.059 -3.338 -8.112 1.00 83.75 105 VAL A CA 1
ATOM 881 C C . VAL A 1 105 ? 23.044 -4.393 -7.625 1.00 83.75 105 VAL A C 1
ATOM 883 O O . VAL A 1 105 ? 23.295 -4.519 -6.422 1.00 83.75 105 VAL A O 1
ATOM 886 N N . ARG A 1 106 ? 23.590 -5.165 -8.566 1.00 82.62 106 ARG A N 1
ATOM 887 C CA . ARG A 1 106 ? 24.228 -6.468 -8.341 1.00 82.62 106 ARG A CA 1
ATOM 888 C C . ARG A 1 106 ? 23.216 -7.420 -7.685 1.00 82.62 106 ARG A C 1
ATOM 890 O O . ARG A 1 106 ? 22.128 -7.628 -8.222 1.00 82.62 106 ARG A O 1
ATOM 897 N N . ASP A 1 107 ? 23.529 -7.929 -6.497 1.00 82.94 107 ASP A N 1
ATOM 898 C CA . ASP A 1 107 ? 22.658 -8.829 -5.728 1.00 82.94 107 ASP A CA 1
ATOM 899 C C . ASP A 1 107 ? 22.049 -8.178 -4.482 1.00 82.94 107 ASP A C 1
ATOM 901 O O . ASP A 1 107 ? 21.568 -8.863 -3.581 1.00 82.94 107 ASP A O 1
ATOM 905 N N . 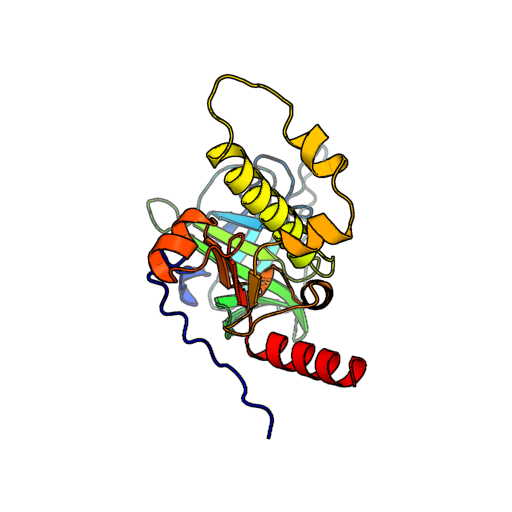LYS A 1 108 ? 22.064 -6.842 -4.410 1.00 84.19 108 LYS A N 1
ATOM 906 C CA . LYS A 1 108 ? 21.430 -6.092 -3.324 1.00 84.19 108 LYS A CA 1
ATOM 907 C C . LYS A 1 108 ? 20.195 -5.367 -3.835 1.00 84.19 108 LYS A C 1
ATOM 909 O O . LYS A 1 108 ? 20.267 -4.655 -4.837 1.00 84.19 108 LYS A O 1
ATOM 914 N N . VAL A 1 109 ? 19.092 -5.498 -3.098 1.00 85.50 109 VAL A N 1
ATOM 915 C CA . VAL A 1 109 ? 17.911 -4.657 -3.305 1.00 85.50 109 VAL A CA 1
ATOM 916 C C . VAL A 1 109 ? 18.273 -3.227 -2.929 1.00 85.50 109 VAL A C 1
ATOM 918 O O . VAL A 1 109 ? 18.700 -2.967 -1.804 1.00 85.50 109 VAL A O 1
ATOM 921 N N . ARG A 1 110 ? 18.125 -2.318 -3.887 1.00 82.56 110 ARG A N 1
ATOM 922 C CA . ARG A 1 110 ? 18.377 -0.891 -3.718 1.00 82.56 110 ARG A CA 1
ATOM 923 C C . ARG A 1 110 ? 17.095 -0.139 -3.382 1.00 82.56 110 ARG A C 1
ATOM 925 O O . ARG A 1 110 ? 17.117 0.672 -2.466 1.00 82.56 110 ARG A O 1
ATOM 932 N N . GLU A 1 111 ? 16.018 -0.407 -4.116 1.00 82.88 111 GLU A N 1
ATOM 933 C CA . GLU A 1 111 ? 14.718 0.260 -3.961 1.00 82.88 111 GLU A CA 1
ATOM 934 C C . GLU A 1 111 ? 13.594 -0.766 -4.152 1.00 82.88 111 GLU A C 1
ATOM 936 O O . GLU A 1 111 ? 13.736 -1.707 -4.943 1.00 82.88 111 GLU A O 1
ATOM 941 N N . LYS A 1 112 ? 12.483 -0.605 -3.426 1.00 87.06 112 LYS A N 1
ATOM 942 C CA . LYS A 1 112 ? 11.260 -1.386 -3.653 1.00 87.06 112 LYS A CA 1
ATOM 943 C C . LYS A 1 112 ? 10.071 -0.481 -3.927 1.00 87.06 112 LYS A C 1
ATOM 945 O O . LYS A 1 112 ? 9.915 0.572 -3.303 1.00 87.06 112 LYS A O 1
ATOM 950 N N . TYR A 1 113 ? 9.192 -0.953 -4.800 1.00 86.75 113 TYR A N 1
ATOM 951 C CA . TYR A 1 113 ? 8.018 -0.226 -5.255 1.00 86.75 113 TYR A CA 1
ATOM 952 C C . TYR A 1 113 ? 6.794 -1.132 -5.262 1.00 86.75 113 TYR A C 1
ATOM 954 O O . TYR A 1 113 ? 6.816 -2.173 -5.908 1.00 86.75 113 TYR A O 1
ATOM 962 N N . LYS A 1 114 ? 5.715 -0.756 -4.580 1.00 87.81 114 LYS A N 1
ATOM 963 C CA . LYS A 1 114 ? 4.429 -1.447 -4.693 1.00 87.81 114 LYS A CA 1
ATOM 964 C C . LYS A 1 114 ? 3.716 -0.944 -5.936 1.00 87.81 114 LYS A C 1
ATOM 966 O O . LYS A 1 114 ? 3.632 0.265 -6.127 1.00 87.81 114 LYS A O 1
ATOM 971 N N . VAL A 1 115 ? 3.175 -1.856 -6.730 1.00 88.44 115 VAL A N 1
ATOM 972 C CA . VAL A 1 115 ? 2.274 -1.519 -7.833 1.00 88.44 115 VAL A CA 1
ATOM 973 C C . VAL A 1 115 ? 0.929 -1.094 -7.244 1.00 88.44 115 VAL A C 1
ATOM 975 O O . VAL A 1 115 ? 0.317 -1.849 -6.486 1.00 88.44 115 VAL A O 1
ATOM 978 N N . ILE A 1 116 ? 0.510 0.136 -7.539 1.00 85.06 116 ILE A N 1
ATOM 979 C CA . ILE A 1 116 ? -0.759 0.705 -7.072 1.00 85.06 116 ILE A CA 1
ATOM 980 C C . ILE A 1 116 ? -1.803 0.594 -8.179 1.00 85.06 116 ILE A C 1
ATOM 982 O O . ILE A 1 116 ? -2.843 -0.028 -7.982 1.00 85.06 116 ILE A O 1
ATOM 986 N N . GLU A 1 117 ? -1.487 1.139 -9.351 1.00 86.62 117 GLU A N 1
ATOM 987 C CA . GLU A 1 117 ? -2.361 1.163 -10.523 1.00 86.62 117 GLU A CA 1
ATOM 988 C C . GLU A 1 117 ? -1.526 0.879 -11.778 1.00 86.62 117 GLU A C 1
ATOM 990 O O . GLU A 1 117 ? -0.350 1.251 -11.860 1.00 86.62 117 GLU A O 1
ATOM 995 N N . PHE A 1 118 ? -2.144 0.218 -12.752 1.00 88.00 118 PHE A N 1
ATOM 996 C CA . PHE A 1 118 ? -1.608 0.050 -14.093 1.00 88.00 118 PHE A CA 1
ATOM 997 C C . PHE A 1 118 ? -2.755 0.199 -15.083 1.00 88.00 118 PHE A C 1
ATOM 999 O O . PHE A 1 118 ? -3.744 -0.532 -15.012 1.00 88.00 118 PHE A O 1
ATOM 1006 N N . GLU A 1 119 ? -2.611 1.154 -15.990 1.00 86.31 119 GLU A N 1
ATOM 1007 C CA . GLU A 1 119 ? -3.567 1.428 -17.052 1.00 86.31 119 GLU A CA 1
ATOM 1008 C C . GLU A 1 119 ? -2.861 1.251 -18.388 1.00 86.31 119 GLU A C 1
ATOM 1010 O O . GLU A 1 119 ? -1.718 1.665 -18.563 1.00 86.31 119 GLU A O 1
ATOM 1015 N N . ASN A 1 120 ? -3.537 0.612 -19.334 1.00 80.69 120 ASN A N 1
ATOM 1016 C CA . ASN A 1 120 ? -3.003 0.368 -20.666 1.00 80.69 120 ASN A CA 1
ATOM 1017 C C . ASN A 1 120 ? -4.039 0.781 -21.711 1.00 80.69 120 ASN A C 1
ATOM 1019 O O . ASN A 1 120 ? -4.527 -0.041 -22.487 1.00 80.69 120 ASN A O 1
ATOM 1023 N N . VAL A 1 121 ? -4.433 2.051 -21.649 1.00 72.19 121 VAL A N 1
ATOM 1024 C CA . VAL A 1 121 ? -5.349 2.683 -22.599 1.00 72.19 121 VAL A CA 1
ATOM 1025 C C . VAL A 1 121 ? -4.575 3.821 -23.251 1.00 72.19 121 VAL A C 1
ATOM 1027 O O . VAL A 1 121 ? -4.175 4.751 -22.562 1.00 72.19 121 VAL A O 1
ATOM 1030 N N . ASP A 1 122 ? -4.325 3.701 -24.556 1.00 72.44 122 ASP A N 1
ATOM 1031 C CA . ASP A 1 122 ? -3.527 4.605 -25.404 1.00 72.44 122 ASP A CA 1
ATOM 1032 C C . ASP A 1 122 ? -2.032 4.710 -25.041 1.00 72.44 122 ASP A C 1
ATOM 1034 O O . ASP A 1 122 ? -1.175 4.382 -25.865 1.00 72.44 122 ASP A O 1
ATOM 1038 N N . GLU A 1 123 ? -1.707 5.079 -23.801 1.00 76.25 123 GLU A N 1
ATOM 1039 C CA . GLU A 1 123 ? -0.356 5.084 -23.236 1.00 76.25 123 GLU A CA 1
ATOM 1040 C C . GLU A 1 123 ? -0.331 4.258 -21.947 1.00 76.25 123 GLU A C 1
ATOM 1042 O O . GLU A 1 123 ? -1.171 4.420 -21.062 1.00 76.25 123 GLU A O 1
ATOM 1047 N N . ALA A 1 124 ? 0.638 3.347 -21.823 1.00 84.31 124 ALA A N 1
ATOM 1048 C CA . ALA A 1 124 ? 0.750 2.551 -20.608 1.00 84.31 124 ALA A CA 1
ATOM 1049 C C . ALA A 1 124 ? 1.236 3.430 -19.444 1.00 84.31 124 ALA A C 1
ATOM 1051 O O . ALA A 1 124 ? 2.325 4.010 -19.518 1.00 84.31 124 ALA A O 1
ATOM 1052 N N . ASN A 1 125 ? 0.445 3.469 -18.372 1.00 85.25 125 ASN A N 1
ATOM 1053 C CA . ASN A 1 125 ? 0.693 4.201 -17.136 1.00 85.25 125 ASN A CA 1
ATOM 1054 C C . ASN A 1 125 ? 0.887 3.221 -15.982 1.00 85.25 125 ASN A C 1
ATOM 1056 O O . ASN A 1 125 ? 0.061 2.341 -15.754 1.00 85.25 125 ASN A O 1
ATOM 1060 N N . LEU A 1 126 ? 1.971 3.382 -15.230 1.00 87.62 126 LEU A N 1
ATOM 1061 C CA . LEU A 1 126 ? 2.320 2.556 -14.082 1.00 87.62 126 LEU A CA 1
ATOM 1062 C C . LEU A 1 126 ? 2.518 3.444 -12.855 1.00 87.62 126 LEU A C 1
ATOM 1064 O O . LEU A 1 126 ? 3.503 4.174 -12.752 1.00 87.62 126 LEU A O 1
ATOM 1068 N N . LYS A 1 127 ? 1.601 3.352 -11.896 1.00 87.19 127 LYS A N 1
ATOM 1069 C CA . LYS A 1 127 ? 1.667 4.092 -10.636 1.00 87.19 127 LYS A CA 1
ATOM 1070 C C . LYS A 1 127 ? 2.213 3.203 -9.534 1.00 87.19 127 LYS A C 1
ATOM 1072 O O . LYS A 1 127 ? 1.679 2.132 -9.239 1.00 87.19 127 LYS A O 1
ATOM 1077 N N . LEU A 1 128 ? 3.278 3.669 -8.902 1.00 86.00 128 LEU A N 1
ATOM 1078 C CA . LEU A 1 128 ? 4.067 2.936 -7.927 1.00 86.00 128 LEU A CA 1
ATOM 1079 C C . LEU A 1 128 ? 4.120 3.680 -6.594 1.00 86.00 128 LEU A C 1
ATOM 1081 O O . LEU A 1 128 ? 4.119 4.904 -6.574 1.00 86.00 128 LEU A O 1
ATOM 1085 N N . MET A 1 129 ? 4.237 2.958 -5.480 1.00 83.50 129 MET A N 1
ATOM 1086 C CA . MET A 1 129 ? 4.511 3.527 -4.155 1.00 83.50 129 MET A CA 1
ATOM 1087 C C . MET A 1 129 ? 5.843 3.005 -3.613 1.00 83.50 129 MET A C 1
ATOM 1089 O O . MET A 1 129 ? 6.064 1.796 -3.572 1.00 83.50 129 MET A O 1
ATOM 1093 N N . ARG A 1 130 ? 6.742 3.890 -3.184 1.00 78.88 130 ARG A N 1
ATOM 1094 C CA . ARG A 1 130 ? 8.086 3.516 -2.714 1.00 78.88 130 ARG A CA 1
ATOM 1095 C C . ARG A 1 130 ? 8.067 3.010 -1.265 1.00 78.88 130 ARG A C 1
ATOM 1097 O O . ARG A 1 130 ? 7.433 3.623 -0.420 1.00 78.88 130 ARG A O 1
ATOM 1104 N N . PHE A 1 131 ? 8.822 1.957 -0.940 1.00 71.19 131 PHE A N 1
ATOM 1105 C CA . PHE A 1 131 ? 8.904 1.411 0.431 1.00 71.19 131 PHE A CA 1
ATOM 1106 C C . PHE A 1 131 ? 9.910 2.131 1.340 1.00 71.19 131 PHE A C 1
ATOM 1108 O O . PHE A 1 131 ? 9.690 2.256 2.542 1.00 71.19 131 PHE A O 1
ATOM 1115 N N . ASP A 1 132 ? 11.032 2.580 0.781 1.00 53.88 132 ASP A N 1
ATOM 1116 C CA . ASP A 1 132 ? 12.275 2.773 1.547 1.00 53.88 132 ASP A CA 1
ATOM 1117 C C . ASP A 1 132 ? 12.303 4.025 2.448 1.00 53.88 132 ASP A C 1
ATOM 1119 O O . ASP A 1 132 ? 13.260 4.219 3.194 1.00 53.88 132 ASP A O 1
ATOM 1123 N N . LYS A 1 133 ? 11.272 4.878 2.390 1.00 54.34 133 LYS A N 1
ATOM 1124 C CA . LYS A 1 133 ? 11.152 6.100 3.209 1.00 54.34 133 LYS A CA 1
ATOM 1125 C C . LYS A 1 133 ? 9.930 6.113 4.137 1.00 54.34 133 LYS A C 1
ATOM 1127 O O . LYS A 1 133 ? 9.710 7.093 4.838 1.00 54.34 133 LYS A O 1
ATOM 1132 N N . LEU A 1 134 ? 9.114 5.057 4.149 1.00 56.06 134 LEU A N 1
ATOM 1133 C CA . LEU A 1 134 ? 7.792 5.071 4.794 1.00 56.06 134 LEU A CA 1
ATOM 1134 C C . LEU A 1 134 ? 7.786 4.612 6.260 1.00 56.06 134 LEU A C 1
ATOM 1136 O O . LEU A 1 134 ? 6.723 4.299 6.785 1.00 56.06 134 LEU A O 1
ATOM 1140 N N . THR A 1 135 ? 8.941 4.579 6.929 1.00 54.88 135 THR A N 1
ATOM 1141 C CA . THR A 1 135 ? 9.066 4.180 8.346 1.00 54.88 135 THR A CA 1
ATOM 1142 C C . THR A 1 135 ? 8.444 5.163 9.339 1.00 54.88 135 THR A C 1
ATOM 1144 O O . THR A 1 135 ? 8.497 4.929 10.543 1.00 54.88 135 THR A O 1
ATOM 1147 N N . ASP A 1 136 ? 7.849 6.253 8.865 1.00 63.19 136 ASP A N 1
ATOM 1148 C CA . ASP A 1 136 ? 7.094 7.164 9.711 1.00 63.19 136 ASP A CA 1
ATOM 1149 C C . ASP A 1 136 ? 5.723 6.570 10.053 1.00 63.19 136 ASP A C 1
ATOM 1151 O O . ASP A 1 136 ? 5.177 5.754 9.310 1.00 63.19 136 ASP A O 1
ATOM 1155 N N . ASN A 1 137 ? 5.130 7.042 11.154 1.00 80.69 137 ASN A N 1
ATOM 1156 C CA . ASN A 1 137 ? 3.794 6.693 11.664 1.00 80.69 137 ASN A CA 1
ATOM 1157 C C . ASN A 1 137 ? 2.639 7.062 10.692 1.00 80.69 137 ASN A C 1
ATOM 1159 O O . ASN A 1 137 ? 1.552 7.424 11.130 1.00 80.69 137 ASN A O 1
ATOM 1163 N N . LYS A 1 138 ? 2.853 7.021 9.372 1.00 83.12 138 LYS A N 1
ATOM 1164 C CA . LYS A 1 138 ? 1.942 7.442 8.306 1.00 83.12 138 LYS A CA 1
ATOM 1165 C C . LYS A 1 138 ? 0.629 6.682 8.347 1.00 83.12 138 LYS A C 1
ATOM 1167 O O . LYS A 1 138 ? -0.414 7.322 8.310 1.00 83.12 138 LYS A O 1
ATOM 1172 N N . LEU A 1 139 ? 0.663 5.352 8.482 1.00 86.19 139 LEU A N 1
ATOM 1173 C CA . LEU A 1 139 ? -0.571 4.570 8.600 1.00 86.19 139 LEU A CA 1
ATOM 1174 C C . LEU A 1 139 ? -1.351 4.975 9.856 1.00 86.19 139 LEU A C 1
ATOM 1176 O O . LEU A 1 139 ? -2.550 5.217 9.780 1.00 86.19 139 LEU A O 1
ATOM 1180 N N . TYR A 1 140 ? -0.663 5.114 10.991 1.00 89.12 140 TYR A N 1
ATOM 1181 C CA . TYR A 1 140 ? -1.266 5.602 12.231 1.00 89.12 140 TYR A CA 1
ATOM 1182 C C . TYR A 1 140 ? -1.910 6.986 12.050 1.00 89.12 140 TYR A C 1
ATOM 1184 O O . TYR A 1 140 ? -3.080 7.154 12.376 1.00 89.12 140 TYR A O 1
ATOM 1192 N N . ASN A 1 141 ? -1.186 7.954 11.482 1.00 86.19 141 ASN A N 1
ATOM 1193 C CA . ASN A 1 141 ? -1.675 9.318 11.268 1.00 86.19 141 ASN A CA 1
ATOM 1194 C C . ASN A 1 141 ? -2.858 9.358 10.291 1.00 86.19 141 ASN A C 1
ATOM 1196 O O . ASN A 1 141 ? -3.817 10.096 10.507 1.00 86.19 141 ASN A O 1
ATOM 1200 N N . TYR A 1 142 ? -2.806 8.554 9.226 1.00 84.75 142 TYR A N 1
ATOM 1201 C CA . TYR A 1 142 ? -3.887 8.448 8.253 1.00 84.75 142 TYR A CA 1
ATOM 1202 C C . TYR A 1 142 ? -5.158 7.886 8.897 1.00 84.75 142 TYR A C 1
ATOM 1204 O O . TYR A 1 142 ? -6.232 8.468 8.761 1.00 84.75 142 TYR A O 1
ATOM 1212 N N . VAL A 1 143 ? -5.034 6.797 9.659 1.00 86.44 143 VAL A N 1
ATOM 1213 C CA . VAL A 1 143 ? -6.164 6.185 10.371 1.00 86.44 143 VAL A CA 1
ATOM 1214 C C . VAL A 1 143 ? -6.704 7.110 11.462 1.00 86.44 143 VAL A C 1
ATOM 1216 O O . VAL A 1 143 ? -7.914 7.170 11.652 1.00 86.44 143 VAL A O 1
ATOM 1219 N N . ASP A 1 144 ? -5.847 7.865 12.151 1.00 85.88 144 ASP A N 1
ATOM 1220 C CA . ASP A 1 144 ? -6.264 8.871 13.135 1.00 85.88 144 ASP A CA 1
ATOM 1221 C C . ASP A 1 144 ? -7.082 10.001 12.490 1.00 85.88 144 ASP A C 1
ATOM 1223 O O . ASP A 1 144 ? -8.161 10.353 12.969 1.00 85.88 144 ASP A O 1
ATOM 1227 N N . SER A 1 145 ? -6.616 10.521 11.351 1.00 83.06 145 SER A N 1
ATOM 1228 C CA . SER A 1 145 ? -7.356 11.510 10.562 1.00 83.06 145 SER A CA 1
ATOM 1229 C C . SER A 1 145 ? -8.699 10.958 10.076 1.00 83.06 145 SER A C 1
ATOM 1231 O O . SER A 1 145 ? -9.725 11.636 10.181 1.00 83.06 145 SER A O 1
ATOM 1233 N N . LEU A 1 146 ? -8.720 9.706 9.613 1.00 84.56 146 LEU A N 1
ATOM 1234 C CA . LEU A 1 146 ? -9.944 9.042 9.181 1.00 84.56 146 LEU A CA 1
ATOM 1235 C C . LEU A 1 146 ? -10.921 8.839 10.342 1.00 84.56 146 LEU A C 1
ATOM 1237 O O . LEU A 1 146 ? -12.110 9.087 10.182 1.00 84.56 146 LEU A O 1
ATOM 1241 N N . ALA A 1 147 ? -10.430 8.451 11.518 1.00 85.88 147 ALA A N 1
ATOM 1242 C CA . ALA A 1 147 ? -11.254 8.307 12.711 1.00 85.88 147 ALA A CA 1
ATOM 1243 C C . ALA A 1 147 ? -11.928 9.630 13.081 1.00 85.88 147 ALA A C 1
ATOM 1245 O O . ALA A 1 147 ? -13.140 9.658 13.273 1.00 85.88 147 ALA A O 1
ATOM 1246 N N . LYS A 1 148 ? -11.179 10.738 13.075 1.00 82.81 148 LYS A N 1
ATOM 1247 C CA . LYS A 1 148 ? -11.736 12.084 13.293 1.00 82.81 148 LYS A CA 1
ATOM 1248 C C . LYS A 1 148 ? -12.807 12.437 12.265 1.00 82.81 148 LYS A C 1
ATOM 1250 O O . LYS A 1 148 ? -13.843 12.982 12.634 1.00 82.81 148 LYS A O 1
ATOM 1255 N N . LYS A 1 149 ? -12.585 12.097 10.991 1.00 81.19 149 LYS A N 1
ATOM 1256 C CA . LYS A 1 149 ? -13.581 12.293 9.931 1.00 81.19 149 LYS A CA 1
ATOM 1257 C C . LYS A 1 149 ? -14.857 11.495 10.206 1.00 81.19 149 LYS A C 1
ATOM 1259 O O . LYS A 1 149 ? -15.927 12.083 10.182 1.00 81.19 149 LYS A O 1
ATOM 1264 N N . VAL A 1 150 ? -14.746 10.199 10.503 1.00 81.38 150 VAL A N 1
ATOM 1265 C CA . VAL A 1 150 ? -15.904 9.336 10.800 1.00 81.38 150 VAL A CA 1
ATOM 1266 C C . VAL A 1 150 ? -16.702 9.878 11.981 1.00 81.38 150 VAL A C 1
ATOM 1268 O O . VAL A 1 150 ? -17.923 9.959 11.913 1.00 81.38 150 VAL A O 1
ATOM 1271 N N . VAL A 1 151 ? -16.014 10.301 13.042 1.00 80.06 151 VAL A N 1
ATOM 1272 C CA . VAL A 1 151 ? -16.654 10.909 14.212 1.00 80.06 151 VAL A CA 1
ATOM 1273 C C . VAL A 1 151 ? -17.392 12.190 13.825 1.00 80.06 151 VAL A C 1
ATOM 1275 O O . VAL A 1 151 ? -18.562 12.342 14.162 1.00 80.06 151 VAL A O 1
ATOM 1278 N N . ARG A 1 152 ? -16.746 13.093 13.080 1.00 74.88 152 ARG A N 1
ATOM 1279 C CA . ARG A 1 152 ? -17.363 14.342 12.613 1.00 74.88 152 ARG A CA 1
ATOM 1280 C C . ARG A 1 152 ? -18.594 14.091 11.745 1.00 74.88 152 ARG A C 1
ATOM 1282 O O . ARG A 1 152 ? -19.615 14.737 11.952 1.00 74.88 152 ARG A O 1
ATOM 1289 N N . ASP A 1 153 ? -18.496 13.170 10.794 1.00 73.75 153 ASP A N 1
ATOM 1290 C CA . ASP A 1 153 ? -19.598 12.841 9.892 1.00 73.75 153 ASP A CA 1
ATOM 1291 C C . ASP A 1 153 ? -20.790 12.282 10.700 1.00 73.75 153 ASP A C 1
ATOM 1293 O O . ASP A 1 153 ? -21.924 12.694 10.470 1.00 73.75 153 ASP A O 1
ATOM 1297 N N . ASN A 1 154 ? -20.537 11.467 11.737 1.00 72.88 154 ASN A N 1
ATOM 1298 C CA . ASN A 1 154 ? -21.580 11.005 12.662 1.00 72.88 154 ASN A CA 1
ATOM 1299 C C . ASN A 1 154 ? -22.232 12.156 13.455 1.00 72.88 154 ASN A C 1
ATOM 1301 O O . ASN A 1 154 ? -23.440 12.135 13.664 1.00 72.88 154 ASN A O 1
ATOM 1305 N N . PHE A 1 155 ? -21.465 13.152 13.919 1.00 69.50 155 PHE A N 1
ATOM 1306 C CA . PHE A 1 155 ? -22.029 14.307 14.639 1.00 69.50 155 PHE A CA 1
ATOM 1307 C C . PHE A 1 155 ? -22.871 15.209 13.736 1.00 69.50 155 PHE A C 1
ATOM 1309 O O . PHE A 1 155 ? -23.930 15.671 14.154 1.00 69.50 155 PHE A O 1
ATOM 1316 N N . ASN A 1 156 ? -22.420 15.446 12.505 1.00 66.19 156 ASN A N 1
ATOM 1317 C CA . ASN A 1 156 ? -23.123 16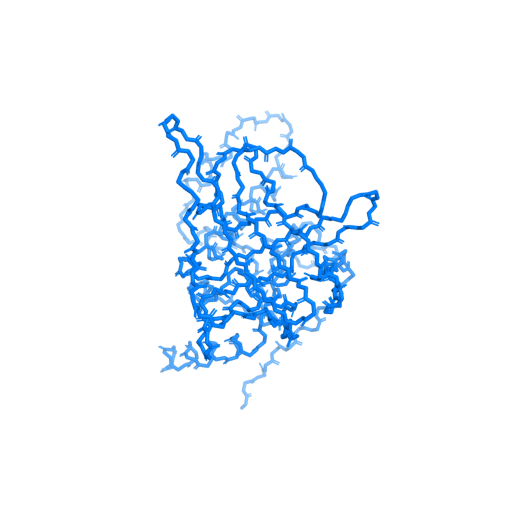.300 11.550 1.00 66.19 156 ASN A CA 1
ATOM 1318 C C . ASN A 1 156 ? -24.467 15.713 11.117 1.00 66.19 156 ASN A C 1
ATOM 1320 O O . ASN A 1 156 ? -25.405 16.465 10.892 1.00 66.19 156 ASN A O 1
ATOM 1324 N N . GLU A 1 157 ? -24.591 14.386 11.053 1.00 60.25 157 GLU A N 1
ATOM 1325 C CA . GLU A 1 157 ? -25.876 13.723 10.790 1.00 60.25 157 GLU A CA 1
ATOM 1326 C C . GLU A 1 157 ? -26.914 13.932 11.913 1.00 60.25 157 GLU A C 1
ATOM 1328 O O . GLU A 1 157 ? -28.103 13.718 11.688 1.00 60.25 157 GLU A O 1
ATOM 1333 N N . HIS A 1 158 ? -26.489 14.347 13.111 1.00 54.59 158 HIS A N 1
ATOM 1334 C CA . HIS A 1 158 ? -27.361 14.592 14.265 1.00 54.59 158 HIS A CA 1
ATOM 1335 C C . HIS A 1 158 ? -27.657 16.077 14.524 1.00 54.59 158 HIS A C 1
ATOM 1337 O O . HIS A 1 158 ? -28.422 16.391 15.437 1.00 54.59 158 HIS A O 1
ATOM 1343 N N . LEU A 1 159 ? -27.065 16.987 13.747 1.00 53.66 159 LEU A N 1
ATOM 1344 C CA . LEU A 1 159 ? -27.328 18.420 13.824 1.00 53.66 159 LEU A CA 1
ATOM 1345 C C . LEU A 1 159 ? -28.298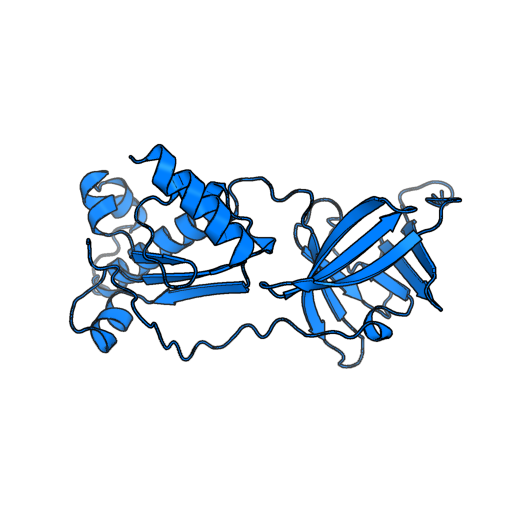 18.805 12.701 1.00 53.66 159 LEU A C 1
ATOM 1347 O O . LEU A 1 159 ? -27.901 18.906 11.543 1.00 53.66 159 LEU A O 1
ATOM 1351 N N . ASP A 1 160 ? -29.567 19.032 13.048 1.00 47.72 160 ASP A N 1
ATOM 1352 C CA . ASP A 1 160 ? -30.509 19.717 12.158 1.00 47.72 160 ASP A CA 1
ATOM 1353 C C . ASP A 1 160 ? -29.927 21.084 11.738 1.00 47.72 160 ASP A C 1
ATOM 1355 O O . ASP A 1 160 ? -29.261 21.755 12.534 1.00 47.72 160 ASP A O 1
ATOM 1359 N N . GLU A 1 161 ? -30.197 21.508 10.497 1.00 46.66 161 GLU A N 1
ATOM 1360 C CA . GLU A 1 161 ? -29.639 22.687 9.793 1.00 46.66 161 GLU A CA 1
ATOM 1361 C C . GLU A 1 161 ? -29.732 24.044 10.538 1.00 46.66 161 GLU A C 1
ATOM 1363 O O . GLU A 1 161 ? -29.256 25.061 10.035 1.00 46.66 161 GLU A O 1
ATOM 1368 N N . SER A 1 162 ? -30.316 24.110 11.738 1.00 43.03 162 SER A N 1
ATOM 1369 C CA . SER A 1 162 ? -30.605 25.357 12.450 1.00 43.03 162 SER A CA 1
ATOM 1370 C C . SER A 1 162 ? -29.538 25.832 13.443 1.00 43.03 162 SER A C 1
ATOM 1372 O O . SER A 1 162 ? -29.700 26.922 13.983 1.00 43.03 162 SER A O 1
ATOM 1374 N N . ASN A 1 163 ? -28.465 25.079 13.714 1.00 45.59 163 ASN A N 1
ATOM 1375 C CA . ASN A 1 163 ? -27.406 25.516 14.636 1.00 45.59 163 ASN A CA 1
ATOM 1376 C C . ASN A 1 163 ? -26.010 25.272 14.054 1.00 45.59 163 ASN A C 1
ATOM 1378 O O . ASN A 1 163 ? -25.393 24.231 14.268 1.00 45.59 163 ASN A O 1
ATOM 1382 N N . SER A 1 164 ? -25.474 26.280 13.365 1.00 42.34 164 SER A N 1
ATOM 1383 C CA . SER A 1 164 ? -24.090 26.313 12.888 1.00 42.34 164 SER A CA 1
ATOM 1384 C C . SER A 1 164 ? -23.105 26.549 14.046 1.00 42.34 164 SER A C 1
ATOM 1386 O O . SER A 1 164 ? -22.452 27.590 14.124 1.00 42.34 164 SER A O 1
ATOM 1388 N N . ILE A 1 165 ? -23.009 25.607 14.984 1.00 51.25 165 ILE A N 1
ATOM 1389 C CA . ILE A 1 165 ? -21.883 25.548 15.922 1.00 51.25 165 ILE A CA 1
ATOM 1390 C C . ILE A 1 165 ? -20.756 24.804 15.209 1.00 51.25 165 ILE A C 1
ATOM 1392 O O . ILE A 1 165 ? -20.950 23.709 14.687 1.00 51.25 165 ILE A O 1
ATOM 1396 N N . SER A 1 166 ? -19.574 25.418 15.159 1.00 52.91 166 SER A N 1
ATOM 1397 C CA . SER A 1 166 ? -18.400 24.813 14.531 1.00 52.91 166 SER A CA 1
ATOM 1398 C C . SER A 1 166 ? -18.048 23.501 15.246 1.00 52.91 166 SER A C 1
ATOM 1400 O O . SER A 1 166 ? -17.751 23.484 16.442 1.00 52.91 166 SER A O 1
ATOM 1402 N N . VAL A 1 167 ? -18.093 22.398 14.501 1.00 55.28 167 VAL A N 1
ATOM 1403 C CA . VAL A 1 167 ? -17.880 21.027 14.997 1.00 55.28 167 VAL A CA 1
ATOM 1404 C C . VAL A 1 167 ? -16.476 20.850 15.579 1.00 55.28 167 VAL A C 1
ATOM 1406 O O . VAL A 1 167 ? -16.273 20.078 16.517 1.00 55.28 167 VAL A O 1
ATOM 1409 N N . ASP A 1 168 ? -15.513 21.628 15.080 1.00 54.16 168 ASP A N 1
ATOM 1410 C CA . ASP A 1 168 ? -14.150 21.668 15.606 1.00 54.16 168 ASP A CA 1
ATOM 1411 C C . ASP A 1 168 ? -14.110 22.199 17.043 1.00 54.16 168 ASP A C 1
ATOM 1413 O O . ASP A 1 168 ? -13.312 21.719 17.847 1.00 54.16 168 ASP A O 1
ATOM 1417 N N . THR A 1 169 ? -15.000 23.127 17.411 1.00 54.22 169 THR A N 1
ATOM 1418 C CA . THR A 1 169 ? -15.123 23.650 18.783 1.00 54.22 169 THR A CA 1
ATOM 1419 C C . THR A 1 169 ? -15.754 22.618 19.721 1.00 54.22 169 THR A C 1
ATOM 1421 O O . THR A 1 169 ? -15.396 22.535 20.890 1.00 54.22 169 THR A O 1
ATOM 1424 N N . THR A 1 170 ? -16.674 21.791 19.225 1.00 55.81 170 THR A N 1
ATOM 1425 C CA . THR A 1 170 ? -17.343 20.759 20.032 1.00 55.81 170 THR A CA 1
ATOM 1426 C C . THR A 1 170 ? -16.419 19.570 20.296 1.00 55.81 170 THR A C 1
ATOM 1428 O O . THR A 1 170 ? -16.308 19.127 21.435 1.00 55.81 170 THR A O 1
ATOM 1431 N N . LEU A 1 171 ? -15.688 19.109 19.275 1.00 60.03 171 LEU A N 1
ATOM 1432 C CA . LEU A 1 171 ? -14.688 18.041 19.401 1.00 60.03 171 LEU A CA 1
ATOM 1433 C C . LEU A 1 171 ? -13.521 18.421 20.320 1.00 60.03 171 LEU A C 1
ATOM 1435 O O . LEU A 1 171 ? -13.001 17.566 21.032 1.00 60.03 171 LEU A O 1
ATOM 1439 N N . SER A 1 172 ? -13.118 19.694 20.319 1.00 58.03 172 SER A N 1
ATOM 1440 C CA . SER A 1 172 ? -12.041 20.198 21.182 1.00 58.03 172 SER A CA 1
ATOM 1441 C C . SER A 1 172 ? -12.463 20.430 22.637 1.00 58.03 172 SER A C 1
ATOM 1443 O O . SER A 1 172 ? -11.595 20.490 23.506 1.00 58.03 172 SER A O 1
ATOM 1445 N N . ASN A 1 173 ? -13.769 20.494 22.920 1.00 57.44 173 ASN A N 1
ATOM 1446 C CA . ASN A 1 173 ? -14.314 20.638 24.274 1.00 57.44 173 ASN A CA 1
ATOM 1447 C C . ASN A 1 173 ? -14.637 19.299 24.962 1.00 57.44 173 ASN A C 1
ATOM 1449 O O . ASN A 1 173 ? -14.940 19.292 26.155 1.00 57.44 173 ASN A O 1
ATOM 1453 N N . LEU A 1 174 ? -14.584 18.176 24.239 1.00 61.06 174 LEU A N 1
ATOM 1454 C CA . LEU A 1 174 ? -14.792 16.851 24.821 1.00 61.06 174 LEU A CA 1
ATOM 1455 C C . LEU A 1 174 ? -13.584 16.439 25.662 1.00 61.06 174 LEU A C 1
ATOM 1457 O O . LEU A 1 174 ? -12.427 16.631 25.282 1.00 61.06 174 LEU A O 1
ATOM 1461 N N . SER A 1 175 ? -13.845 15.817 26.808 1.00 57.25 175 SER A N 1
ATOM 1462 C CA . SER A 1 175 ? -12.777 15.218 27.601 1.00 57.25 175 SER A CA 1
ATOM 1463 C C . SER A 1 175 ? -12.158 14.026 26.858 1.00 57.25 175 SER A C 1
ATOM 1465 O O . SER A 1 175 ? -12.838 13.306 26.129 1.00 57.25 175 SER A O 1
ATOM 1467 N N . ASN A 1 176 ? -10.872 13.731 27.096 1.00 56.94 176 ASN A N 1
ATOM 1468 C CA . ASN A 1 176 ? -10.197 12.566 26.496 1.00 56.94 176 ASN A CA 1
ATOM 1469 C C . ASN A 1 176 ? -10.956 11.242 26.705 1.00 56.94 176 ASN A C 1
ATOM 1471 O O . ASN A 1 176 ? -10.827 10.328 25.898 1.00 56.94 176 ASN A O 1
ATOM 1475 N N . LYS A 1 177 ? -11.735 11.122 27.787 1.00 53.28 177 LYS A N 1
ATOM 1476 C CA . LYS A 1 177 ? -12.540 9.933 28.074 1.00 53.28 177 LYS A CA 1
ATOM 1477 C C . LYS A 1 177 ? -13.763 9.834 27.156 1.00 53.28 177 LYS A C 1
ATOM 1479 O O . LYS A 1 177 ? -14.025 8.758 26.632 1.00 53.28 177 LYS A O 1
ATOM 1484 N N . GLU A 1 178 ? -14.456 10.945 26.920 1.00 58.47 178 GLU A N 1
ATOM 1485 C CA . GLU A 1 178 ? -15.593 11.008 25.992 1.00 58.47 178 GLU A CA 1
ATOM 1486 C C . GLU A 1 178 ? -15.137 10.818 24.543 1.00 58.47 178 GLU A C 1
ATOM 1488 O O . GLU A 1 178 ? -15.809 10.131 23.781 1.00 58.47 178 GLU A O 1
ATOM 1493 N N . ILE A 1 179 ? -13.951 11.331 24.185 1.00 59.31 179 ILE A N 1
ATOM 1494 C CA . ILE A 1 179 ? -13.340 11.112 22.865 1.00 59.31 179 ILE A CA 1
ATOM 1495 C C . ILE A 1 179 ? -13.080 9.619 22.617 1.00 59.31 179 ILE A C 1
ATOM 1497 O O . ILE A 1 179 ? -13.357 9.136 21.526 1.00 59.31 179 ILE A O 1
ATOM 1501 N N . ILE A 1 180 ? -12.602 8.869 23.618 1.00 57.34 180 ILE A N 1
ATOM 1502 C CA . ILE A 1 180 ? -12.381 7.415 23.501 1.00 57.34 180 ILE A CA 1
ATOM 1503 C C . ILE A 1 180 ? -13.704 6.657 23.316 1.00 57.34 180 ILE A C 1
ATOM 1505 O O . ILE A 1 180 ? -13.747 5.672 22.581 1.00 57.34 180 ILE A O 1
ATOM 1509 N N . GLU A 1 181 ? -14.786 7.101 23.961 1.00 62.12 181 GLU A N 1
ATOM 1510 C CA . GLU A 1 181 ? -16.097 6.448 23.855 1.00 62.12 181 GLU A CA 1
ATOM 1511 C C . GLU A 1 181 ? -16.737 6.621 22.472 1.00 62.12 181 GLU A C 1
ATOM 1513 O O . GLU A 1 181 ? -17.465 5.733 22.034 1.00 62.12 181 GLU A O 1
ATOM 1518 N N . ILE A 1 182 ? -16.416 7.700 21.754 1.00 71.44 182 ILE A N 1
ATOM 1519 C CA . ILE A 1 182 ? -16.917 7.987 20.399 1.00 71.44 182 ILE A CA 1
ATOM 1520 C C . ILE A 1 182 ? -15.999 7.500 19.273 1.00 71.44 182 ILE A C 1
ATOM 1522 O O . ILE A 1 182 ? -16.362 7.638 18.107 1.00 71.44 182 ILE A O 1
ATOM 1526 N N . GLU A 1 183 ? -14.825 6.932 19.565 1.00 79.94 183 GLU A N 1
ATOM 1527 C CA . GLU A 1 183 ? -13.933 6.478 18.497 1.00 79.94 183 GLU A CA 1
ATOM 1528 C C . GLU A 1 183 ? -14.529 5.299 17.709 1.00 79.94 183 GLU A C 1
ATOM 1530 O O . GLU A 1 183 ? -15.119 4.379 18.291 1.00 79.94 183 GLU A O 1
ATOM 1535 N N . PRO A 1 184 ? -14.335 5.270 16.378 1.00 87.44 184 PRO A N 1
ATOM 1536 C CA . PRO A 1 184 ? -14.755 4.139 15.576 1.00 87.44 184 PRO A CA 1
ATOM 1537 C C . PRO A 1 184 ? -13.943 2.895 15.935 1.00 87.44 184 PRO A C 1
ATOM 1539 O O . PRO A 1 184 ? -12.748 2.951 16.245 1.00 87.44 184 PRO A O 1
ATOM 1542 N N . LEU A 1 185 ? -14.588 1.737 15.816 1.00 88.69 185 LEU A N 1
ATOM 1543 C CA . LEU A 1 185 ? -13.933 0.452 16.014 1.00 88.69 185 LEU A CA 1
ATOM 1544 C C . LEU A 1 185 ? -12.904 0.214 14.903 1.00 88.69 185 LEU A C 1
ATOM 1546 O O . LEU A 1 185 ? -13.265 0.198 13.729 1.00 88.69 185 LEU A O 1
ATOM 1550 N N . ILE A 1 186 ? -11.643 -0.040 15.256 1.00 90.81 186 ILE A N 1
ATOM 1551 C CA . ILE A 1 186 ? -10.604 -0.371 14.272 1.00 90.81 186 ILE A CA 1
ATOM 1552 C C . ILE A 1 186 ? -10.455 -1.885 14.164 1.00 90.81 186 ILE A C 1
ATOM 1554 O O . ILE A 1 186 ? -10.270 -2.590 15.159 1.00 90.81 186 ILE A O 1
ATOM 1558 N N . ILE A 1 187 ? -10.501 -2.383 12.932 1.00 90.69 187 ILE A N 1
ATOM 1559 C CA . ILE A 1 187 ? -10.334 -3.792 12.593 1.00 90.69 187 ILE A CA 1
ATOM 1560 C C . ILE A 1 187 ? -9.185 -3.913 11.595 1.00 90.69 187 ILE A C 1
ATOM 1562 O O . ILE A 1 187 ? -9.241 -3.322 10.523 1.00 90.69 187 ILE A O 1
ATOM 1566 N N . ILE A 1 188 ? -8.160 -4.704 11.914 1.00 92.06 188 ILE A N 1
ATOM 1567 C CA . ILE A 1 188 ? -7.032 -4.980 11.013 1.00 92.06 188 ILE A CA 1
ATOM 1568 C C . ILE A 1 188 ? -7.020 -6.466 10.676 1.00 92.06 188 ILE A C 1
ATOM 1570 O O . ILE A 1 188 ? -6.947 -7.296 11.579 1.00 92.06 188 ILE A O 1
ATOM 1574 N N . ASN A 1 189 ? -7.092 -6.820 9.391 1.00 90.38 189 ASN A N 1
ATOM 1575 C CA . ASN A 1 189 ? -7.109 -8.213 8.923 1.00 90.38 189 ASN A CA 1
ATOM 1576 C C . ASN A 1 189 ? -8.152 -9.089 9.658 1.00 90.38 189 ASN A C 1
ATOM 1578 O O . ASN A 1 189 ? -7.905 -10.255 9.953 1.00 90.38 189 ASN A O 1
ATOM 1582 N N . GLY A 1 190 ? -9.308 -8.507 10.006 1.00 87.62 190 GLY A N 1
ATOM 1583 C CA . GLY A 1 190 ? -10.383 -9.174 10.757 1.00 87.62 190 GLY A CA 1
ATOM 1584 C C . GLY A 1 190 ? -10.222 -9.182 12.286 1.00 87.62 190 GLY A C 1
ATOM 1585 O O . GLY A 1 190 ? -11.114 -9.654 12.989 1.00 87.62 190 GLY A O 1
ATOM 1586 N N . TYR A 1 191 ? -9.129 -8.639 12.826 1.00 88.69 191 TYR A N 1
ATOM 1587 C CA . TYR A 1 191 ? -8.884 -8.546 14.266 1.00 88.69 191 TYR A CA 1
ATOM 1588 C C . TYR A 1 191 ? -9.256 -7.167 14.798 1.00 88.69 191 TYR A C 1
ATOM 1590 O O . TYR A 1 191 ? -8.788 -6.153 14.287 1.00 88.69 191 TYR A O 1
ATOM 1598 N N . VAL A 1 192 ? -10.051 -7.127 15.867 1.00 88.81 192 VAL A N 1
ATOM 1599 C CA . VAL A 1 192 ? -10.361 -5.881 16.578 1.00 88.81 192 VAL A CA 1
ATOM 1600 C C . VAL A 1 192 ? -9.111 -5.366 17.290 1.00 88.81 192 VAL A C 1
ATOM 1602 O O . VAL A 1 192 ? -8.540 -6.057 18.138 1.00 88.81 192 VAL A O 1
ATOM 1605 N N . VAL A 1 193 ? -8.718 -4.135 16.977 1.00 88.56 193 VAL A N 1
ATOM 1606 C CA . VAL A 1 193 ? -7.539 -3.472 17.534 1.00 88.56 193 VAL A CA 1
ATOM 1607 C C . VAL A 1 193 ? -7.981 -2.393 18.508 1.00 88.56 193 VAL A C 1
ATOM 1609 O O . VAL A 1 193 ? -8.636 -1.429 18.130 1.00 88.56 193 VAL A O 1
ATOM 1612 N N . LYS A 1 194 ? -7.618 -2.571 19.782 1.00 83.12 194 LYS A N 1
ATOM 1613 C CA . LYS A 1 194 ? -7.956 -1.625 20.856 1.00 83.12 194 LYS A CA 1
ATOM 1614 C C . LYS A 1 194 ? -6.910 -0.530 21.038 1.00 83.12 194 LYS A C 1
ATOM 1616 O O . LYS A 1 194 ? -7.268 0.597 21.343 1.00 83.12 194 LYS A O 1
ATOM 1621 N N . ASP A 1 195 ? -5.630 -0.862 20.868 1.00 85.75 195 ASP A N 1
ATOM 1622 C CA . ASP A 1 195 ? -4.542 0.112 20.960 1.00 85.75 195 ASP A CA 1
ATOM 1623 C C . ASP A 1 195 ? -4.025 0.452 19.559 1.00 85.75 195 ASP A C 1
ATOM 1625 O O . ASP A 1 195 ? -3.385 -0.363 18.885 1.00 85.75 195 ASP A O 1
ATOM 1629 N N . LYS A 1 196 ? -4.296 1.688 19.132 1.00 85.50 196 LYS A N 1
ATOM 1630 C CA . LYS A 1 196 ? -3.870 2.220 17.835 1.00 85.50 196 LYS A CA 1
ATOM 1631 C C . LYS A 1 196 ? -2.353 2.281 17.689 1.00 85.50 196 LYS A C 1
ATOM 1633 O O . LYS A 1 196 ? -1.879 2.327 16.558 1.00 85.50 196 LYS A O 1
ATOM 1638 N N . LYS A 1 197 ? -1.566 2.242 18.775 1.00 87.38 197 LYS A N 1
ATOM 1639 C CA . LYS A 1 197 ? -0.092 2.243 18.707 1.00 87.38 197 LYS A CA 1
ATOM 1640 C C . LYS A 1 197 ? 0.453 1.118 17.836 1.00 87.38 197 LYS A C 1
ATOM 1642 O O . LYS A 1 197 ? 1.492 1.310 17.217 1.00 87.38 197 LYS A O 1
ATOM 1647 N N . LEU A 1 198 ? -0.262 -0.001 17.711 1.00 89.12 198 LEU A N 1
ATOM 1648 C CA . LEU A 1 198 ? 0.112 -1.085 16.804 1.00 89.12 198 LEU A CA 1
ATOM 1649 C C . LEU A 1 198 ? 0.247 -0.622 15.338 1.00 89.12 198 LEU A C 1
ATOM 1651 O O . LEU A 1 198 ? 1.111 -1.115 14.618 1.00 89.12 198 LEU A O 1
ATOM 1655 N N . LEU A 1 199 ? -0.544 0.366 14.904 1.00 89.44 199 LEU A N 1
ATOM 1656 C CA . LEU A 1 199 ? -0.479 0.937 13.551 1.00 89.44 199 LEU A CA 1
ATOM 1657 C C . LEU A 1 199 ? 0.843 1.660 13.262 1.00 89.44 199 LEU A C 1
ATOM 1659 O O . LEU A 1 199 ? 1.168 1.862 12.097 1.00 89.44 199 LEU A O 1
ATOM 1663 N N . LYS A 1 200 ? 1.605 2.047 14.293 1.00 88.94 200 LYS A N 1
ATOM 1664 C CA . LYS A 1 200 ? 2.923 2.686 14.141 1.00 88.94 200 LYS A CA 1
ATOM 1665 C C . LYS A 1 200 ? 3.997 1.721 13.635 1.00 88.94 200 LYS A C 1
ATOM 1667 O O . LYS A 1 200 ? 4.991 2.147 13.068 1.00 88.94 200 LYS A O 1
ATOM 1672 N N . GLU A 1 201 ? 3.789 0.424 13.836 1.00 88.25 201 GLU A N 1
ATOM 1673 C CA . GLU A 1 201 ? 4.728 -0.646 13.462 1.00 88.25 201 GLU A CA 1
ATOM 1674 C C . GLU A 1 201 ? 4.368 -1.303 12.113 1.00 88.25 201 GLU A C 1
ATOM 1676 O O . GLU A 1 201 ? 5.107 -2.151 11.586 1.00 88.25 201 GLU A O 1
ATOM 1681 N N . LEU A 1 202 ? 3.212 -0.922 11.563 1.00 89.06 202 LEU A N 1
ATOM 1682 C CA . LEU A 1 202 ? 2.690 -1.358 10.275 1.00 89.06 202 LEU A CA 1
ATOM 1683 C C . LEU A 1 202 ? 2.970 -0.300 9.206 1.00 89.06 202 LEU A C 1
ATOM 1685 O O . LEU A 1 202 ? 2.943 0.900 9.468 1.00 89.06 202 LEU A O 1
ATOM 1689 N N . LEU A 1 203 ? 3.217 -0.757 7.981 1.00 86.50 203 LEU A N 1
ATOM 1690 C CA . LEU A 1 203 ? 3.575 0.119 6.875 1.00 86.50 203 LEU A CA 1
ATOM 1691 C C . LEU A 1 203 ? 2.349 0.450 6.024 1.00 86.50 203 LEU A C 1
ATOM 1693 O O . LEU A 1 203 ? 1.603 -0.441 5.613 1.00 86.50 203 LEU A O 1
ATOM 1697 N N . LEU A 1 204 ? 2.186 1.732 5.684 1.00 83.81 204 LEU A N 1
ATOM 1698 C CA . LEU A 1 204 ? 1.110 2.172 4.792 1.00 83.81 204 LEU A CA 1
ATOM 1699 C C . LEU A 1 204 ? 1.192 1.463 3.432 1.00 83.81 204 LEU A C 1
ATOM 1701 O O . LEU A 1 204 ? 0.182 0.989 2.930 1.00 83.81 204 LEU A O 1
ATOM 1705 N N . VAL A 1 205 ? 2.396 1.295 2.881 1.00 83.38 205 VAL A N 1
ATOM 1706 C CA . VAL A 1 205 ? 2.601 0.613 1.592 1.00 83.38 205 VAL A CA 1
ATOM 1707 C C . VAL A 1 205 ? 2.195 -0.863 1.612 1.00 83.38 205 VAL A C 1
ATOM 1709 O O . VAL A 1 205 ? 1.741 -1.397 0.606 1.00 83.38 205 VAL A O 1
ATOM 1712 N N . GLU A 1 206 ? 2.258 -1.528 2.764 1.00 86.19 206 GLU A N 1
ATOM 1713 C CA . GLU A 1 206 ? 1.794 -2.914 2.909 1.00 86.19 206 GLU A CA 1
ATOM 1714 C C . GLU A 1 206 ? 0.274 -3.004 3.099 1.00 86.19 206 GLU A C 1
ATOM 1716 O O . GLU A 1 206 ? -0.271 -4.097 3.229 1.00 86.19 206 GLU A O 1
ATOM 1721 N N . THR A 1 207 ? -0.429 -1.870 3.124 1.00 84.75 207 THR A N 1
ATOM 1722 C CA . THR A 1 207 ? -1.886 -1.812 3.249 1.00 84.75 207 THR A CA 1
ATOM 1723 C C . THR A 1 207 ? -2.526 -2.005 1.880 1.00 84.75 207 THR A C 1
ATOM 1725 O O . THR A 1 207 ? -2.186 -1.321 0.914 1.00 84.75 207 THR A O 1
ATOM 1728 N N . SER A 1 208 ? -3.405 -2.996 1.775 1.00 81.50 208 SER A N 1
ATOM 1729 C CA . SER A 1 208 ? -4.166 -3.313 0.572 1.00 81.50 208 SER A CA 1
ATOM 1730 C C . SER A 1 208 ? -5.530 -2.620 0.549 1.00 81.50 208 SER A C 1
ATOM 1732 O O . SER A 1 208 ? -6.032 -2.272 -0.507 1.00 81.50 208 SER A O 1
ATOM 1734 N N . ASP A 1 209 ? -6.147 -2.368 1.692 1.00 83.25 209 ASP A N 1
ATOM 1735 C CA . ASP A 1 209 ? -7.443 -1.695 1.699 1.00 83.25 209 ASP A CA 1
ATOM 1736 C C . ASP A 1 209 ? -7.632 -0.937 3.002 1.00 83.25 209 ASP A C 1
ATOM 1738 O O . ASP A 1 209 ? -7.241 -1.423 4.067 1.00 83.25 209 ASP A O 1
ATOM 1742 N N . ILE A 1 210 ? -8.235 0.245 2.914 1.00 84.31 210 ILE A N 1
ATOM 1743 C CA . ILE A 1 210 ? -8.760 0.963 4.070 1.00 84.31 210 ILE A CA 1
ATOM 1744 C C . ILE A 1 210 ? -10.162 1.413 3.706 1.00 84.31 210 ILE A C 1
ATOM 1746 O O . ILE A 1 210 ? -10.359 2.203 2.787 1.00 84.31 210 ILE A O 1
ATOM 1750 N N . SER A 1 211 ? -11.129 0.930 4.465 1.00 85.94 211 SER A N 1
ATOM 1751 C CA . SER A 1 211 ? -12.530 1.280 4.315 1.00 85.94 211 SER A CA 1
ATOM 1752 C C . SER A 1 211 ? -13.125 1.639 5.662 1.00 85.94 211 SER A C 1
ATOM 1754 O O . SER A 1 211 ? -12.579 1.312 6.718 1.00 85.94 211 SER A O 1
ATOM 1756 N N . PHE A 1 212 ? -14.241 2.357 5.640 1.00 85.75 212 PHE A N 1
ATOM 1757 C CA . PHE A 1 212 ? -14.931 2.735 6.860 1.00 85.75 212 PHE A CA 1
ATOM 1758 C C . PHE A 1 212 ? -16.442 2.734 6.670 1.00 85.75 212 PHE A C 1
ATOM 1760 O O . PHE A 1 212 ? -16.941 2.864 5.554 1.00 85.75 212 PHE A O 1
ATOM 1767 N N . LEU A 1 213 ? -17.150 2.586 7.785 1.00 83.81 213 LEU A N 1
ATOM 1768 C CA . LEU A 1 213 ? -18.593 2.729 7.886 1.00 83.81 213 LEU A CA 1
ATOM 1769 C C . LEU A 1 213 ? -18.922 3.794 8.926 1.00 83.81 213 LEU A C 1
ATOM 1771 O O . LEU A 1 213 ? -18.307 3.814 9.995 1.00 83.81 213 LEU A O 1
ATOM 1775 N N . THR A 1 214 ? -19.909 4.636 8.632 1.00 83.25 214 THR A N 1
ATOM 1776 C CA . THR A 1 214 ? -20.481 5.581 9.603 1.00 83.25 214 THR A CA 1
ATOM 1777 C C . THR A 1 214 ? -21.374 4.859 10.612 1.00 83.25 214 THR A C 1
ATOM 1779 O O . THR A 1 214 ? -21.772 3.706 10.405 1.00 83.25 214 THR A O 1
ATOM 1782 N N . SER A 1 215 ? -21.720 5.524 11.715 1.00 79.25 215 SER A N 1
ATOM 1783 C CA . SER A 1 215 ? -22.590 4.958 12.752 1.00 79.25 215 SER A CA 1
ATOM 1784 C C . SER A 1 215 ? -23.919 4.462 12.176 1.00 79.25 215 SER A C 1
ATOM 1786 O O . SER A 1 215 ? -24.321 3.328 12.441 1.00 79.25 215 SER A O 1
ATOM 1788 N N . ARG A 1 216 ? -24.545 5.237 11.285 1.00 77.06 216 ARG A N 1
ATOM 1789 C CA . ARG A 1 216 ? -25.783 4.874 10.586 1.00 77.06 216 ARG A CA 1
ATOM 1790 C C . ARG A 1 216 ? -25.647 3.598 9.758 1.00 77.06 216 ARG A C 1
ATOM 1792 O O . ARG A 1 216 ? -26.492 2.707 9.851 1.00 77.06 216 ARG A O 1
ATOM 1799 N N . GLN A 1 217 ? -24.579 3.490 8.970 1.00 80.81 217 GLN A N 1
ATOM 1800 C CA . GLN A 1 217 ? -24.321 2.301 8.154 1.00 80.81 217 GLN A CA 1
ATOM 1801 C C . GLN A 1 217 ? -24.095 1.068 9.033 1.00 80.81 217 GLN A C 1
ATOM 1803 O O . GLN A 1 217 ? -24.590 -0.014 8.728 1.00 80.81 217 GLN A O 1
ATOM 1808 N N . THR A 1 218 ? -23.401 1.227 10.162 1.00 79.38 218 THR A N 1
ATOM 1809 C CA . THR A 1 218 ? -23.210 0.122 11.110 1.00 79.38 218 THR A CA 1
ATOM 1810 C C . THR A 1 218 ? -24.505 -0.268 11.819 1.00 79.38 218 THR A C 1
ATOM 1812 O O . THR A 1 218 ? -24.756 -1.459 11.983 1.00 79.38 218 THR A O 1
ATOM 1815 N N . ALA A 1 219 ? -25.360 0.696 12.175 1.00 77.38 219 ALA A N 1
ATOM 1816 C CA . ALA A 1 219 ? -26.653 0.444 12.802 1.00 77.38 219 ALA A CA 1
ATOM 1817 C C . ALA A 1 219 ? -27.587 -0.345 11.873 1.00 77.38 219 ALA A C 1
ATOM 1819 O O . ALA A 1 219 ? -28.253 -1.274 12.327 1.00 77.38 219 ALA A O 1
ATOM 1820 N N . ALA A 1 220 ? -27.569 -0.041 10.570 1.00 71.38 220 ALA A N 1
ATOM 1821 C CA . ALA A 1 220 ? -28.330 -0.777 9.562 1.00 71.38 220 ALA A CA 1
ATOM 1822 C C . ALA A 1 220 ? -27.916 -2.258 9.452 1.00 71.38 220 ALA A C 1
ATOM 1824 O O . ALA A 1 220 ? -28.748 -3.101 9.128 1.00 71.38 220 ALA A O 1
ATOM 1825 N N . ILE A 1 221 ? -26.649 -2.583 9.730 1.00 72.38 221 ILE A N 1
ATOM 1826 C CA . ILE A 1 221 ? -26.115 -3.949 9.614 1.00 72.38 221 ILE A CA 1
ATOM 1827 C C . ILE A 1 221 ? -26.202 -4.708 10.948 1.00 72.38 221 ILE A C 1
ATOM 1829 O O . ILE A 1 221 ? -26.507 -5.898 10.964 1.00 72.38 221 ILE A O 1
ATOM 1833 N N . TYR A 1 222 ? -25.926 -4.041 12.073 1.00 67.31 222 TYR A N 1
ATOM 1834 C CA . TYR A 1 222 ? -25.688 -4.697 13.364 1.00 67.31 222 TYR A CA 1
ATOM 1835 C C . TYR A 1 222 ? -26.719 -4.370 14.451 1.00 67.31 222 TYR A C 1
ATOM 1837 O O . TYR A 1 222 ? -26.614 -4.909 15.554 1.00 67.31 222 TYR A O 1
ATOM 1845 N N . GLY A 1 223 ? -27.688 -3.485 14.198 1.00 55.38 223 GLY A N 1
ATOM 1846 C CA . GLY A 1 223 ? -28.743 -3.095 15.148 1.00 55.38 223 GLY A CA 1
ATOM 1847 C C . GLY A 1 223 ? -28.267 -2.302 16.379 1.00 55.38 223 GLY A C 1
ATOM 1848 O O . GLY A 1 223 ? -29.051 -1.568 16.972 1.00 55.38 223 GLY A O 1
ATOM 1849 N N . LYS A 1 224 ? -26.983 -2.398 16.754 1.00 63.78 224 LYS A N 1
ATOM 1850 C CA . LYS A 1 224 ? -26.291 -1.536 17.725 1.00 63.78 224 LYS A CA 1
ATOM 1851 C C . LYS A 1 224 ? -25.588 -0.384 17.004 1.00 63.78 224 LYS A C 1
ATOM 1853 O O . LYS A 1 224 ? -24.886 -0.627 16.024 1.00 63.78 224 LYS A O 1
ATOM 1858 N N . SER A 1 225 ? -25.709 0.840 17.526 1.00 63.59 225 SER A N 1
ATOM 1859 C CA . SER A 1 225 ? -24.958 1.996 17.022 1.00 63.59 225 SER A CA 1
ATOM 1860 C C . SER A 1 225 ? -23.494 1.884 17.454 1.00 63.59 225 SER A C 1
ATOM 1862 O O . SER A 1 225 ? -23.109 2.294 18.549 1.00 63.59 225 SER A O 1
ATOM 1864 N N . LEU A 1 226 ? -22.665 1.267 16.618 1.00 75.06 226 LEU A N 1
ATOM 1865 C CA . LEU A 1 226 ? -21.226 1.481 16.723 1.00 75.06 226 LEU A CA 1
ATOM 1866 C C . LEU A 1 226 ? -20.949 2.922 16.287 1.00 75.06 226 LEU A C 1
ATOM 1868 O O . LEU A 1 226 ? -21.644 3.447 15.420 1.00 75.06 226 LEU A O 1
ATOM 1872 N N . ASN A 1 227 ? -19.916 3.558 16.836 1.00 81.06 227 ASN A N 1
ATOM 1873 C CA . ASN A 1 227 ? -19.524 4.924 16.459 1.00 81.06 227 ASN A CA 1
ATOM 1874 C C . ASN A 1 227 ? -18.761 4.959 15.120 1.00 81.06 227 ASN A C 1
ATOM 1876 O O . ASN A 1 227 ? -17.840 5.742 14.905 1.00 81.06 227 ASN A O 1
ATOM 1880 N N . GLY A 1 228 ? -19.154 4.070 14.209 1.00 85.19 228 GLY A N 1
ATOM 1881 C CA . GLY A 1 228 ? -18.451 3.732 12.988 1.00 85.19 228 GLY A CA 1
ATOM 1882 C C . GLY A 1 228 ? -17.441 2.597 13.158 1.00 85.19 228 GLY A C 1
ATOM 1883 O O . GLY A 1 228 ? -17.113 2.151 14.262 1.00 85.19 228 GLY A O 1
ATOM 1884 N N . ILE A 1 229 ? -16.963 2.101 12.021 1.00 87.75 229 ILE A N 1
ATOM 1885 C CA . ILE A 1 229 ? -15.947 1.049 11.926 1.00 87.75 229 ILE A CA 1
ATOM 1886 C C . ILE A 1 229 ? -14.925 1.486 10.886 1.00 87.75 229 ILE A C 1
ATOM 1888 O O . ILE A 1 229 ? -15.311 1.963 9.826 1.00 87.75 229 ILE A O 1
ATOM 1892 N N . ILE A 1 230 ? -13.640 1.275 11.155 1.00 89.75 230 ILE A N 1
ATOM 1893 C CA . ILE A 1 230 ? -12.566 1.367 10.165 1.00 89.75 230 ILE A CA 1
ATOM 1894 C C . ILE A 1 230 ? -11.985 -0.032 9.978 1.00 89.75 230 ILE A C 1
ATOM 1896 O O . ILE A 1 230 ? -11.515 -0.650 10.934 1.00 89.75 230 ILE A O 1
ATOM 1900 N N . VAL A 1 231 ? -12.006 -0.529 8.745 1.00 90.00 231 VAL A N 1
ATOM 1901 C CA . VAL A 1 231 ? -11.443 -1.824 8.363 1.00 90.00 231 VAL A CA 1
ATOM 1902 C C . VAL A 1 231 ? -10.185 -1.601 7.540 1.00 90.00 231 VAL A C 1
ATOM 1904 O O . VAL A 1 231 ? -10.190 -0.885 6.545 1.00 90.00 231 VAL A O 1
ATOM 1907 N N . ILE A 1 232 ? -9.102 -2.242 7.962 1.00 90.62 232 ILE A N 1
ATOM 1908 C CA . ILE A 1 232 ? -7.783 -2.161 7.346 1.00 90.62 232 ILE A CA 1
ATOM 1909 C C . ILE A 1 232 ? -7.379 -3.571 6.926 1.00 90.62 232 ILE A C 1
ATOM 1911 O O . ILE A 1 232 ? -7.363 -4.497 7.743 1.00 90.62 232 ILE A O 1
ATOM 1915 N N . ARG A 1 233 ? -7.015 -3.740 5.658 1.00 89.38 233 ARG A N 1
ATOM 1916 C CA . ARG A 1 233 ? -6.372 -4.953 5.147 1.00 89.38 233 ARG A CA 1
ATOM 1917 C C . ARG A 1 233 ? -4.919 -4.635 4.833 1.00 89.38 233 ARG A C 1
ATOM 1919 O O . ARG A 1 233 ? -4.630 -3.660 4.153 1.00 89.38 233 ARG A O 1
ATOM 1926 N N . THR A 1 234 ? -3.996 -5.425 5.360 1.00 90.56 234 THR A N 1
ATOM 1927 C CA . THR A 1 234 ? -2.543 -5.230 5.228 1.00 90.56 234 THR A CA 1
ATOM 1928 C C . THR A 1 234 ? -1.829 -6.581 5.194 1.00 90.56 234 THR A C 1
ATOM 1930 O O . THR A 1 234 ? -2.476 -7.608 5.398 1.00 90.56 234 THR A O 1
ATOM 1933 N N . SER A 1 235 ? -0.509 -6.607 4.980 1.00 91.00 235 SER A N 1
ATOM 1934 C CA . SER A 1 235 ? 0.300 -7.836 5.032 1.00 91.00 235 SER A CA 1
ATOM 1935 C C . SER A 1 235 ? -0.052 -8.688 6.256 1.00 91.00 235 SER A C 1
ATOM 1937 O O . SER A 1 235 ? 0.175 -8.292 7.404 1.00 91.00 235 SER A O 1
ATOM 1939 N N . GLU A 1 236 ? -0.579 -9.891 6.027 1.00 91.19 236 GLU A N 1
ATOM 1940 C CA . GLU A 1 236 ? -0.852 -10.840 7.099 1.00 91.19 236 GLU A CA 1
ATOM 1941 C C . GLU A 1 236 ? 0.429 -11.252 7.813 1.00 91.19 236 GLU A C 1
ATOM 1943 O O . GLU A 1 236 ? 0.440 -11.404 9.037 1.00 91.19 236 GLU A O 1
ATOM 1948 N N . LYS A 1 237 ? 1.511 -11.456 7.052 1.00 91.44 237 LYS A N 1
ATOM 1949 C CA . LYS A 1 237 ? 2.805 -11.866 7.598 1.00 91.44 237 LYS A CA 1
ATOM 1950 C C . LYS A 1 237 ? 3.344 -10.802 8.550 1.00 91.44 237 LYS A C 1
ATOM 1952 O O . LYS A 1 237 ? 3.675 -11.144 9.689 1.00 91.44 237 LYS A O 1
ATOM 1957 N N . ARG A 1 238 ? 3.378 -9.530 8.128 1.00 90.44 238 ARG A N 1
ATOM 1958 C CA . ARG A 1 238 ? 3.804 -8.411 8.983 1.00 90.44 238 ARG A CA 1
ATOM 1959 C C . ARG A 1 238 ? 2.874 -8.256 10.180 1.00 90.44 238 ARG A C 1
ATOM 1961 O O . ARG A 1 238 ? 3.350 -8.209 11.313 1.00 90.44 238 ARG A O 1
ATOM 1968 N N . PHE A 1 239 ? 1.559 -8.246 9.955 1.00 92.81 239 PHE A N 1
ATOM 1969 C CA . PHE A 1 239 ? 0.579 -8.087 11.026 1.00 92.81 239 PHE A CA 1
ATOM 1970 C C . PHE A 1 239 ? 0.734 -9.162 12.103 1.00 92.81 239 PHE A C 1
ATOM 1972 O O . PHE A 1 239 ? 0.825 -8.835 13.281 1.00 92.81 239 PHE A O 1
ATOM 1979 N N . LYS A 1 240 ? 0.869 -10.440 11.726 1.00 92.56 240 LYS A N 1
ATOM 1980 C CA . LYS A 1 240 ? 1.088 -11.544 12.677 1.00 92.56 240 LYS A CA 1
ATOM 1981 C C . LYS A 1 240 ? 2.372 -11.368 13.496 1.00 92.56 240 LYS A C 1
ATOM 1983 O O . LYS A 1 240 ? 2.398 -11.770 14.659 1.00 92.56 240 LYS A O 1
ATOM 1988 N N . GLN A 1 241 ? 3.435 -10.801 12.920 1.00 92.19 241 GLN A N 1
ATOM 1989 C CA . GLN A 1 241 ? 4.681 -10.512 13.642 1.00 92.19 241 GLN A CA 1
ATOM 1990 C C . GLN A 1 241 ? 4.489 -9.380 14.657 1.00 92.19 241 GLN A C 1
ATOM 1992 O O . GLN A 1 241 ? 4.806 -9.557 15.834 1.00 92.19 241 GLN A O 1
ATOM 1997 N N . VAL A 1 242 ? 3.921 -8.255 14.217 1.00 90.94 242 VAL A N 1
ATOM 1998 C CA . VAL A 1 242 ? 3.666 -7.082 15.065 1.00 90.94 242 VAL A CA 1
ATOM 1999 C C . VAL A 1 242 ? 2.668 -7.417 16.177 1.00 90.94 242 VAL A C 1
ATOM 2001 O O . VAL A 1 242 ? 2.925 -7.134 17.344 1.00 90.94 242 VAL A O 1
ATOM 2004 N N . TRP A 1 243 ? 1.573 -8.106 15.852 1.00 90.88 243 TRP A N 1
ATOM 2005 C CA . TRP A 1 243 ? 0.550 -8.525 16.811 1.00 90.88 243 TRP A CA 1
ATOM 2006 C C . TRP A 1 243 ? 1.130 -9.392 17.932 1.00 90.88 243 TRP A C 1
ATOM 2008 O O . TRP A 1 243 ? 0.869 -9.151 19.107 1.00 90.88 243 TRP A O 1
ATOM 2018 N N . LYS A 1 244 ? 1.988 -10.366 17.593 1.00 90.69 244 LYS A N 1
ATOM 2019 C CA . LYS A 1 244 ? 2.667 -11.214 18.587 1.00 90.69 244 LYS A CA 1
ATOM 2020 C C . LYS A 1 244 ? 3.606 -10.430 19.503 1.00 90.69 244 LYS A C 1
ATOM 2022 O O . LYS A 1 244 ? 3.735 -10.802 20.665 1.00 90.69 244 LYS A O 1
ATOM 2027 N N . LYS A 1 245 ? 4.297 -9.405 18.990 1.00 88.56 245 LYS A N 1
ATOM 2028 C CA . LYS A 1 245 ? 5.128 -8.503 19.806 1.00 88.56 245 LYS A CA 1
ATOM 2029 C C . LYS A 1 245 ? 4.241 -7.753 20.804 1.00 88.56 245 LYS A C 1
ATOM 2031 O O . LYS A 1 245 ? 4.490 -7.805 22.003 1.00 88.56 245 LYS A O 1
ATOM 2036 N N . PHE A 1 246 ? 3.137 -7.194 20.319 1.00 85.06 246 PHE A N 1
ATOM 2037 C CA . PHE A 1 246 ? 2.196 -6.422 21.126 1.00 85.06 246 PHE A CA 1
ATOM 2038 C C . PHE A 1 246 ? 1.502 -7.252 22.222 1.00 85.06 246 PHE A C 1
ATOM 2040 O O . PHE A 1 246 ? 1.391 -6.812 23.364 1.00 85.06 246 PHE A O 1
ATOM 2047 N N . GLU A 1 247 ? 1.095 -8.492 21.920 1.00 83.56 247 GLU A N 1
ATOM 2048 C CA . GLU A 1 247 ? 0.526 -9.424 22.912 1.00 83.56 247 GLU A CA 1
ATOM 2049 C C . GLU A 1 247 ? 1.517 -9.828 24.018 1.00 83.56 247 GLU A C 1
ATOM 2051 O O . GLU A 1 247 ? 1.087 -10.284 25.078 1.00 83.56 247 GLU A O 1
ATOM 2056 N N . LYS A 1 248 ? 2.830 -9.731 23.771 1.00 81.69 248 LYS A N 1
ATOM 2057 C CA . LYS A 1 248 ? 3.868 -10.020 24.773 1.00 81.69 248 LYS A CA 1
ATOM 2058 C C . LYS A 1 248 ? 4.162 -8.820 25.665 1.00 81.69 248 LYS A C 1
ATOM 2060 O O . LYS A 1 248 ? 4.436 -9.019 26.834 1.00 81.69 248 LYS A O 1
ATOM 2065 N N . GLU A 1 249 ? 4.103 -7.608 25.121 1.00 75.62 249 GLU A N 1
ATOM 2066 C CA . GLU A 1 249 ? 4.346 -6.359 25.860 1.00 75.62 249 GLU A CA 1
ATOM 2067 C C . GLU A 1 249 ? 3.168 -5.959 26.767 1.00 75.62 249 GLU A C 1
ATOM 2069 O O . GLU A 1 249 ? 3.332 -5.161 27.683 1.00 75.62 249 GLU A O 1
ATOM 2074 N N . THR A 1 250 ? 1.977 -6.515 26.523 1.00 64.19 250 THR A N 1
ATOM 2075 C CA . THR A 1 250 ? 0.739 -6.238 27.278 1.00 64.19 250 THR A CA 1
ATOM 2076 C C . THR A 1 250 ? 0.360 -7.329 28.290 1.00 64.19 250 THR A C 1
ATOM 2078 O O . THR A 1 250 ? -0.714 -7.256 28.891 1.00 64.19 250 THR A O 1
ATOM 2081 N N . LYS A 1 251 ? 1.213 -8.344 28.475 1.00 53.75 251 LYS A N 1
ATOM 2082 C CA . LYS A 1 251 ? 1.075 -9.404 29.486 1.00 53.75 251 LYS A CA 1
ATOM 2083 C C . LYS A 1 251 ? 2.100 -9.225 30.590 1.00 53.75 251 LYS A C 1
ATOM 2085 O O . LYS A 1 251 ? 1.717 -9.519 31.740 1.00 53.75 251 LYS A O 1
#

Radius of gyration: 22.63 Å; chains: 1; bounding box: 60×47×55 Å

Secondary structure (DSSP, 8-state):
-----------------PPP--TTTT-EEEEEE-TTS-TTT-SEEEEESS---SSEEEEEEETTEEEEEEE--SSSS---EE--SS-EEEEEEEETTEEEEEEEETTEEEEEEEEEEEEEESEEEEEEEESTT--SSHHHHHHHHHHHHHHHHHHHTTS-TT----HHHHHHHS-HHHHHHTPPEEEETTEEES-GGGGGSS-GGGEEEEEEE-HHHHHHHHSS--S-EEEEEE-HHHHHHHHHHHHHHT-

pLDDT: mean 71.95, std 17.13, range [26.67, 92.81]

Foldseek 3Di:
DDDDPQDPDPDPDPFLPQDDDDPVLLAAKWWWPCPPVCVPPDQKIKIWRDDDDDDIWIWHADPFFIFTWGFDDDDDDTPGPGPDPFTWGWDWDQAQQAIKIFIDTHNDGDWIWGFNDWDDDPITMTMTGTDPPQLALVQLVVVVVVQVVLLLVQVVVVDDPPDPDPVVVVLVPDDPVVVLQLTAFEAEPSHTDSDSVLSSQFGPSQWRDWDKDHQVRCCVVPVDRGSIYIYIYGRPVSSVVSVVVVVVVVD

Sequence (251 aa):
MKPRLIIFFTFILSSISFAQIDEKDIYGDWKTDNTENLYYYADTITFIKTGVSYPRVIWNYNKGKFKSRSEEIFSSPYIVGYRSDKEEKLKLINTDYGQVIEHHVRDKVREKYKVIEFENVDEANLKLMRFDKLTDNKLYNYVDSLAKKVVRDNFNEHLDESNSISVDTTLSNLSNKEIIEIEPLIIINGYVVKDKKLLKELLLVETSDISFLTSRQTAAIYGKSLNGIIVIRTSEKRFKQVWKKFEKETK